Protein AF-I7LZI6-F1 (afdb_monomer_lite)

InterPro domains:
  IPR039875 Leukocyte receptor cluster member 1-like [PTHR22093] (2-322)

Radius of gyration: 37.84 Å; chains: 1; bounding box: 85×76×107 Å

Secondary structure (DSSP, 8-state):
--------SGGGSTT-TTSHHHHHHHHHHHHHHHHHHHHHHHHHHHHHHHHHHHHHHHHHHHHHHHHHHHHHTTSS-SSSHHHHHHHHHHHHHHHHHHHHHS---TTHHHHHHHHHHHHHHHHHHSGGGGTTSS--TT-SS-----STT---TTTS--HHHHTTTSS---HHHHHHHHHHHHHHHHHHHHHHHHHHHHHHHHHHHHHHHHHHHHHHTT--------------------------------------------------HHHHHHHHHHHHHHHHHHHHHHHHHHHHHHHHHHHHHHHHHHHHHHHHHHHHHHH-

Sequence (324 aa):
MGGHGGLNILPQKKWNVYNRDNRAKVERDKKKIHERRNQDVDKQIKNESSQRIQELRSKKSKSERSDEQRKERNYGSSAIRQHEKFIEKQEKEEQIAQQKLKNVNLFEAEEQMMKQEAQKKLDMQNSKFFEGKPFDSDTKFGGNFKDQQQVPWYIQSNKQSQKLKDREESPETIKRKDELKKQINDFRKHKVKSFYTVIDDKIIQSNENETIMQQENNQQPHDNQGKNKKEHKYREPSKEKKIKKEKKKSKKHKRHHSSSSRSSSVSSKSSRKVKKEKKSEQKIKQHKEDERIKQEKLQKLREERLKREKQEHFKQTQLLKKIN

Foldseek 3Di:
DDCPDPDPCLQVDPPRCPHPVNVVVVVVVVVVVVVVVVVVVVVVVVVVVVVVVVVVVVVVVVVVVVVVVVVVVPVPDPDPPVVVVVVVVVVVVVVVVVVVVVPPPPCPVVVVVVVVVVVVVVLLVPQVVCVPPQDHNVDPPGDPCPPPPDDPPVNPDDPVVVVVVPPPDDPVNVVVVVVVVVVVVVVVVVVVVVVVVVVVVVVVVVVVVVVVVVVVVPPDDPDDDDDDDDDDDDDDDDDDDDDDDDDDDDDDDDDDDDDDDDDDDPDDPVVVVVVVVVVVVVVVVVVVVVVVVVVVVVVVVVVVVVVVVVVVVVVVVVVVVVVD

pLDDT: mean 72.3, std 18.99, range [38.69, 98.19]

Structure (mmCIF, N/CA/C/O backbone):
data_AF-I7LZI6-F1
#
_entry.id   AF-I7LZI6-F1
#
loop_
_atom_site.group_PDB
_atom_site.id
_atom_site.type_symbol
_atom_site.label_atom_id
_atom_site.label_alt_id
_atom_site.label_comp_id
_atom_site.label_asym_id
_atom_site.label_entity_id
_atom_site.label_seq_id
_atom_site.pdbx_PDB_ins_code
_atom_site.Cartn_x
_atom_site.Cartn_y
_atom_site.Cartn_z
_atom_site.occupancy
_atom_site.B_iso_or_equiv
_atom_site.auth_seq_id
_atom_site.auth_comp_id
_atom_site.auth_asym_id
_atom_site.auth_atom_id
_atom_site.pdbx_PDB_model_num
ATOM 1 N N . MET A 1 1 ? 25.867 8.729 -56.436 1.00 50.97 1 MET A N 1
ATOM 2 C CA . MET A 1 1 ? 25.803 9.660 -55.288 1.00 50.97 1 MET A CA 1
ATOM 3 C C . MET A 1 1 ? 24.512 9.414 -54.517 1.00 50.97 1 MET A C 1
ATOM 5 O O . MET A 1 1 ? 23.472 9.953 -54.865 1.00 50.97 1 MET A O 1
ATOM 9 N N . GLY A 1 2 ? 24.550 8.496 -53.548 1.00 60.38 2 GLY A N 1
ATOM 10 C CA . GLY A 1 2 ? 23.375 8.051 -52.795 1.00 60.38 2 GLY A CA 1
ATOM 11 C C . GLY A 1 2 ? 23.171 8.884 -51.536 1.00 60.38 2 GLY A C 1
ATOM 12 O O . GLY A 1 2 ? 23.697 8.550 -50.479 1.00 60.38 2 GLY A O 1
ATOM 13 N N . GLY A 1 3 ? 22.408 9.969 -51.647 1.00 60.88 3 GLY A N 1
ATOM 14 C CA . GLY A 1 3 ? 21.959 10.753 -50.501 1.00 60.88 3 GLY A CA 1
ATOM 15 C C . GLY A 1 3 ? 20.798 10.059 -49.796 1.00 60.88 3 GLY A C 1
ATOM 16 O O . GLY A 1 3 ? 19.643 10.397 -50.037 1.00 60.88 3 GLY A O 1
ATOM 17 N N . HIS A 1 4 ? 21.086 9.089 -48.925 1.00 61.47 4 HIS A N 1
ATOM 18 C CA . HIS A 1 4 ? 20.114 8.649 -47.922 1.00 61.47 4 HIS A CA 1
ATOM 19 C C . HIS A 1 4 ? 19.900 9.812 -46.949 1.00 61.47 4 HIS A C 1
ATOM 21 O O . HIS A 1 4 ? 20.681 10.033 -46.025 1.00 61.47 4 HIS A O 1
ATOM 27 N N . GLY A 1 5 ? 18.872 10.613 -47.233 1.00 64.75 5 GLY A N 1
ATOM 28 C CA . GLY A 1 5 ? 18.482 11.755 -46.423 1.00 64.75 5 GLY A CA 1
ATOM 29 C C . GLY A 1 5 ? 18.330 11.347 -44.962 1.00 64.75 5 GLY A C 1
ATOM 30 O O . GLY A 1 5 ? 17.644 10.375 -44.649 1.00 64.75 5 GLY A O 1
ATOM 31 N N . GLY A 1 6 ? 18.969 12.107 -44.072 1.00 79.25 6 GLY A N 1
ATOM 32 C CA . GLY A 1 6 ? 18.955 11.932 -42.617 1.00 79.25 6 GLY A CA 1
ATOM 33 C C . GLY A 1 6 ? 17.597 12.206 -41.963 1.00 79.25 6 GLY A C 1
ATOM 34 O O . GLY A 1 6 ? 17.533 12.821 -40.899 1.00 79.25 6 GLY A O 1
ATOM 35 N N . LEU A 1 7 ? 16.500 11.782 -42.591 1.00 86.12 7 LEU A N 1
ATOM 36 C CA . LEU A 1 7 ? 15.193 11.780 -41.967 1.00 86.12 7 LEU A CA 1
ATOM 37 C C . LEU A 1 7 ? 15.168 10.645 -40.946 1.00 86.12 7 LEU A C 1
ATOM 39 O O . LEU A 1 7 ? 15.398 9.479 -41.265 1.00 86.12 7 LEU A O 1
ATOM 43 N N . ASN A 1 8 ? 14.895 10.996 -39.695 1.00 81.69 8 ASN A N 1
ATOM 44 C CA . ASN A 1 8 ? 14.758 10.011 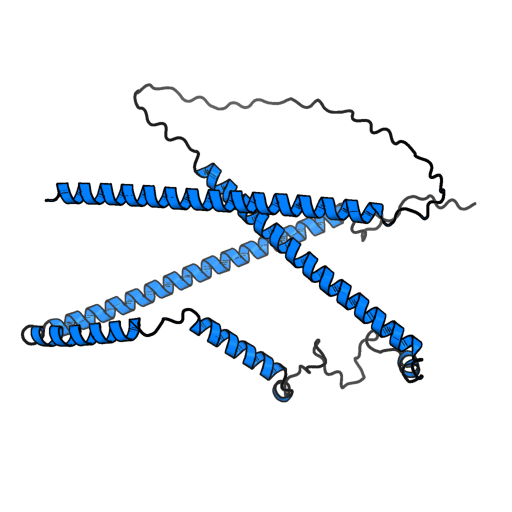-38.641 1.00 81.69 8 ASN A CA 1
ATOM 45 C C . ASN A 1 8 ? 13.610 9.049 -38.995 1.00 81.69 8 ASN A C 1
ATOM 47 O O . ASN A 1 8 ? 12.452 9.456 -39.020 1.00 81.69 8 ASN A O 1
ATOM 51 N N . ILE A 1 9 ? 13.933 7.782 -39.262 1.00 87.06 9 ILE A N 1
ATOM 52 C CA . ILE A 1 9 ? 12.956 6.729 -39.580 1.00 87.06 9 ILE A CA 1
ATOM 53 C C . ILE A 1 9 ? 12.228 6.202 -38.334 1.00 87.06 9 ILE A C 1
ATOM 55 O O . ILE A 1 9 ? 11.194 5.547 -38.455 1.00 87.06 9 ILE A O 1
ATOM 59 N N . LEU A 1 10 ? 12.736 6.477 -37.124 1.00 86.56 10 LEU A N 1
ATOM 60 C CA . LEU A 1 10 ? 12.175 5.958 -35.869 1.00 86.56 10 LEU A CA 1
ATOM 61 C C . LEU A 1 10 ? 10.714 6.382 -35.625 1.00 86.56 10 LEU A C 1
ATOM 63 O O . LEU A 1 10 ? 9.924 5.520 -35.244 1.00 86.56 10 LEU A O 1
ATOM 67 N N . PRO A 1 11 ? 10.288 7.640 -35.864 1.00 90.25 11 PRO A N 1
ATOM 68 C CA . PRO A 1 11 ? 8.891 8.050 -35.713 1.00 90.25 11 PRO A CA 1
ATOM 69 C C . PRO A 1 11 ? 7.931 7.299 -36.645 1.00 90.25 11 PRO A C 1
ATOM 71 O O . PRO A 1 11 ? 6.756 7.160 -36.322 1.00 90.25 11 PRO A O 1
ATOM 74 N N . GLN A 1 12 ? 8.419 6.791 -37.782 1.00 88.88 12 GLN A N 1
ATOM 75 C CA . GLN A 1 12 ? 7.604 6.056 -38.756 1.00 88.88 12 GLN A CA 1
ATOM 76 C C . GLN A 1 12 ? 7.385 4.589 -38.354 1.00 88.88 12 GLN A C 1
ATOM 78 O O . GLN A 1 12 ? 6.477 3.927 -38.858 1.00 88.88 12 GLN A O 1
ATOM 83 N N . LYS A 1 13 ? 8.207 4.039 -37.451 1.00 93.44 13 LYS A N 1
ATOM 84 C CA . LYS A 1 13 ? 8.098 2.639 -37.026 1.00 93.44 13 LYS A CA 1
ATOM 85 C C . LYS A 1 13 ? 7.098 2.498 -35.881 1.00 93.44 13 LYS A C 1
ATOM 87 O O . LYS A 1 13 ? 7.239 3.130 -34.839 1.00 93.44 13 LYS A O 1
ATOM 92 N N . LYS A 1 14 ? 6.115 1.603 -36.036 1.00 93.06 14 LYS A N 1
ATOM 93 C CA . LYS A 1 14 ? 5.030 1.373 -35.058 1.00 93.06 14 LYS A CA 1
ATOM 94 C C . LYS A 1 14 ? 5.509 0.909 -33.676 1.00 93.06 14 LYS A C 1
ATOM 96 O O . LYS A 1 14 ? 4.826 1.159 -32.689 1.00 93.06 14 LYS A O 1
ATOM 101 N N . TRP A 1 15 ? 6.673 0.267 -33.587 1.00 93.88 15 TRP A N 1
ATOM 102 C CA . TRP A 1 15 ? 7.250 -0.214 -32.326 1.00 93.88 15 TRP A CA 1
ATOM 103 C C . TRP A 1 15 ? 7.992 0.871 -31.533 1.00 93.88 15 TRP A C 1
ATOM 105 O O . TRP A 1 15 ? 8.384 0.633 -30.393 1.00 93.88 15 TRP A O 1
ATOM 115 N N . ASN A 1 16 ? 8.196 2.065 -32.099 1.00 94.25 16 ASN A N 1
ATOM 116 C CA . ASN A 1 16 ? 8.948 3.111 -31.419 1.00 94.25 16 ASN A CA 1
ATOM 117 C C . ASN A 1 16 ? 8.197 3.603 -30.172 1.00 94.25 16 ASN A C 1
ATOM 119 O O . ASN A 1 16 ? 7.109 4.179 -30.254 1.00 94.25 16 ASN A O 1
ATOM 123 N N . VAL A 1 17 ? 8.810 3.409 -29.006 1.00 94.44 17 VAL A N 1
ATOM 124 C CA . VAL A 1 17 ? 8.277 3.788 -27.686 1.00 94.44 17 VAL A CA 1
ATOM 125 C C . VAL A 1 17 ? 7.956 5.281 -27.612 1.00 94.44 17 VAL A C 1
ATOM 127 O O . VAL A 1 17 ? 7.016 5.695 -26.936 1.00 94.44 17 VAL A O 1
ATOM 130 N N . TYR A 1 18 ? 8.708 6.101 -28.347 1.00 93.81 18 TYR A N 1
ATOM 131 C CA . TYR A 1 18 ? 8.539 7.547 -28.331 1.00 93.81 18 TYR A CA 1
ATOM 132 C C . TYR A 1 18 ? 7.370 8.044 -29.178 1.00 93.81 18 TYR A C 1
ATOM 134 O O . TYR A 1 18 ? 7.059 9.235 -29.089 1.00 93.81 18 TYR A O 1
ATOM 142 N N . ASN A 1 19 ? 6.694 7.177 -29.933 1.00 95.06 19 ASN A N 1
ATOM 143 C CA . ASN A 1 19 ? 5.497 7.557 -30.670 1.00 95.06 19 ASN A CA 1
ATOM 144 C C . ASN A 1 19 ? 4.379 7.947 -29.704 1.00 95.06 19 ASN A C 1
ATOM 146 O O . ASN A 1 19 ? 4.170 7.302 -28.674 1.00 95.06 19 ASN A O 1
ATOM 150 N N . ARG A 1 20 ? 3.638 8.998 -30.059 1.00 95.81 20 ARG A N 1
ATOM 151 C CA . ARG A 1 20 ? 2.524 9.518 -29.257 1.00 95.81 20 ARG A CA 1
ATOM 152 C C . ARG A 1 20 ? 1.519 8.420 -28.898 1.00 95.81 20 ARG A C 1
ATOM 154 O O . ARG A 1 20 ? 1.101 8.337 -27.748 1.00 95.81 20 ARG A O 1
ATOM 161 N N . ASP A 1 21 ? 1.209 7.544 -29.849 1.00 95.88 21 ASP A N 1
ATOM 162 C CA . ASP A 1 21 ? 0.241 6.461 -29.659 1.00 95.88 21 ASP A CA 1
ATOM 163 C C . ASP A 1 21 ? 0.717 5.427 -28.639 1.00 95.88 21 ASP A C 1
ATOM 165 O O . ASP A 1 21 ? -0.066 4.961 -27.812 1.00 95.88 21 ASP A O 1
ATOM 169 N N . ASN A 1 22 ? 2.011 5.099 -28.651 1.00 95.88 22 ASN A N 1
ATOM 170 C CA . ASN A 1 22 ? 2.589 4.141 -27.714 1.00 95.88 22 ASN A CA 1
ATOM 171 C C . ASN A 1 22 ? 2.679 4.728 -26.305 1.00 95.88 22 ASN A C 1
ATOM 173 O O . ASN A 1 22 ? 2.347 4.041 -25.341 1.00 95.88 22 ASN A O 1
ATOM 177 N N . ARG A 1 23 ? 3.012 6.018 -26.174 1.00 96.44 23 ARG A N 1
ATOM 178 C CA . ARG A 1 23 ? 2.942 6.714 -24.880 1.00 96.44 23 ARG A CA 1
ATOM 179 C C . ARG A 1 23 ? 1.517 6.735 -24.332 1.00 96.44 23 ARG A C 1
ATOM 181 O O . ARG A 1 23 ? 1.318 6.376 -23.178 1.00 96.44 23 ARG A O 1
ATOM 188 N N . ALA A 1 24 ? 0.529 7.050 -25.170 1.00 96.75 24 ALA A N 1
ATOM 189 C CA . ALA A 1 24 ? -0.877 7.055 -24.770 1.00 96.75 24 ALA A CA 1
ATOM 190 C C . ALA A 1 24 ? -1.383 5.657 -24.370 1.00 96.75 24 ALA A C 1
ATOM 192 O O . ALA A 1 24 ? -2.174 5.533 -23.437 1.00 96.75 24 ALA A O 1
ATOM 193 N N . LYS A 1 25 ? -0.926 4.587 -25.037 1.00 97.00 25 LYS A N 1
ATOM 194 C CA . LYS A 1 25 ? -1.205 3.202 -24.613 1.00 97.00 25 LYS A CA 1
ATOM 195 C C . LYS A 1 25 ? -0.626 2.921 -23.226 1.00 97.00 25 LYS A C 1
ATOM 197 O O . LYS A 1 25 ? -1.374 2.539 -22.335 1.00 97.00 25 LYS A O 1
ATOM 202 N N . VAL A 1 26 ? 0.656 3.223 -23.020 1.00 97.00 26 VAL A N 1
ATOM 203 C CA . VAL A 1 26 ? 1.329 3.041 -21.724 1.00 97.00 26 VAL A CA 1
ATOM 204 C C . VAL A 1 26 ? 0.651 3.848 -20.612 1.00 97.00 26 VAL A C 1
ATOM 206 O O . VAL A 1 26 ? 0.509 3.357 -19.497 1.00 97.00 26 VAL A O 1
ATOM 209 N N . GLU A 1 27 ? 0.215 5.076 -20.887 1.00 97.19 27 GLU A N 1
ATOM 210 C CA . GLU A 1 27 ? -0.517 5.902 -19.921 1.00 97.19 27 GLU A CA 1
ATOM 211 C C . GLU A 1 27 ? -1.880 5.303 -19.555 1.00 97.19 27 GLU A C 1
ATOM 213 O O . GLU A 1 27 ? -2.215 5.247 -18.370 1.00 97.19 27 GLU A O 1
ATOM 218 N N . ARG A 1 28 ? -2.643 4.794 -20.533 1.00 97.94 28 ARG A N 1
ATOM 219 C CA . ARG A 1 28 ? -3.908 4.090 -20.261 1.00 97.94 28 ARG A CA 1
ATOM 220 C C . ARG A 1 28 ? -3.688 2.828 -19.434 1.00 97.94 28 ARG A C 1
ATOM 222 O O . ARG A 1 28 ? -4.424 2.611 -18.475 1.00 97.94 28 ARG A O 1
ATOM 229 N N . ASP A 1 29 ? -2.667 2.039 -19.753 1.00 97.81 29 ASP A N 1
ATOM 230 C CA . ASP A 1 29 ? -2.362 0.810 -19.018 1.00 97.81 29 ASP A CA 1
ATOM 231 C C . ASP A 1 29 ? -1.939 1.115 -17.578 1.00 97.81 29 ASP A C 1
ATOM 233 O O . ASP A 1 29 ? -2.440 0.501 -16.636 1.00 97.81 29 ASP A O 1
ATOM 237 N N . LYS A 1 30 ? -1.094 2.135 -17.379 1.00 96.75 30 LYS A N 1
ATOM 238 C CA . LYS A 1 30 ? -0.727 2.625 -16.042 1.00 96.75 30 LYS A CA 1
ATOM 239 C C . LYS A 1 30 ? -1.949 3.083 -15.250 1.00 96.75 30 LYS A C 1
ATOM 241 O O . LYS A 1 30 ? -2.086 2.700 -14.090 1.00 96.75 30 LYS A O 1
ATOM 246 N N . LYS A 1 31 ? -2.843 3.860 -15.872 1.00 97.50 31 LYS A N 1
ATOM 247 C CA . LYS A 1 31 ? -4.085 4.318 -15.236 1.00 97.50 31 LYS A CA 1
ATOM 248 C C . LYS A 1 31 ? -4.970 3.135 -14.837 1.00 97.50 31 LYS A C 1
ATOM 250 O O . LYS A 1 31 ? -5.428 3.083 -13.703 1.00 97.50 31 LYS A O 1
ATOM 255 N N . LYS A 1 32 ? -5.141 2.153 -15.724 1.00 97.56 32 LYS A N 1
ATOM 256 C CA . LYS A 1 32 ? -5.938 0.946 -15.466 1.00 97.56 32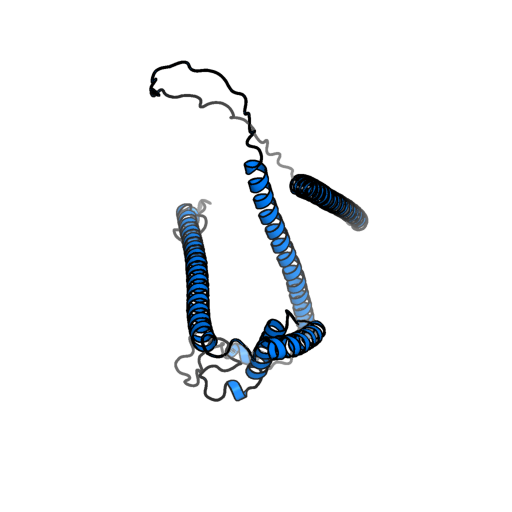 LYS A CA 1
ATOM 257 C C . LYS A 1 32 ? -5.364 0.098 -14.328 1.00 97.56 32 LYS A C 1
ATOM 259 O O . LYS A 1 32 ? -6.116 -0.435 -13.519 1.00 97.56 32 LYS A O 1
ATOM 264 N N . ILE A 1 33 ? -4.039 -0.023 -14.244 1.00 96.56 33 ILE A N 1
ATOM 265 C CA . ILE A 1 33 ? -3.369 -0.724 -13.138 1.00 96.56 33 ILE A CA 1
ATOM 266 C C . ILE A 1 33 ? -3.579 0.021 -11.818 1.00 96.56 33 ILE A C 1
ATOM 268 O O . ILE A 1 33 ? -3.859 -0.610 -10.803 1.00 96.56 33 ILE A O 1
ATOM 272 N N . HIS A 1 34 ? -3.457 1.348 -11.828 1.00 94.31 34 HIS A N 1
ATOM 273 C CA . HIS A 1 34 ? -3.690 2.166 -10.642 1.00 94.31 34 HIS A CA 1
ATOM 2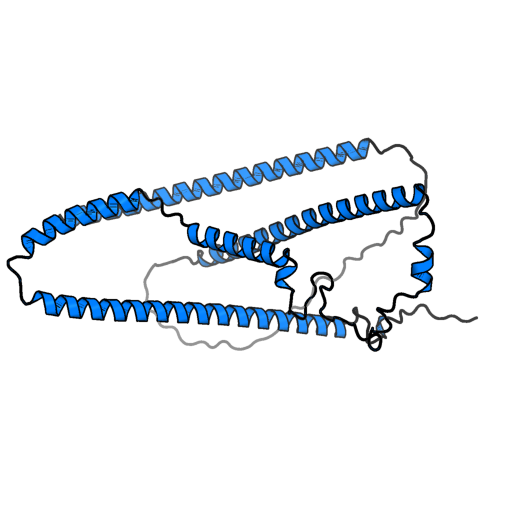74 C C . HIS A 1 34 ? -5.136 2.043 -10.144 1.00 94.31 34 HIS A C 1
ATOM 276 O O . HIS A 1 34 ? -5.369 1.830 -8.961 1.00 94.31 34 HIS A O 1
ATOM 282 N N . GLU A 1 35 ? -6.106 2.114 -11.052 1.00 96.62 35 GLU A N 1
ATOM 283 C CA . GLU A 1 35 ? -7.523 1.962 -10.725 1.00 96.62 35 GLU A CA 1
ATOM 284 C C . GLU A 1 35 ? -7.836 0.582 -10.133 1.00 96.62 35 GLU A C 1
ATOM 286 O O . GLU A 1 35 ? -8.503 0.501 -9.106 1.00 96.62 35 GLU A O 1
ATOM 291 N N . ARG A 1 36 ? -7.288 -0.497 -10.709 1.00 95.81 36 ARG A N 1
ATOM 292 C CA . ARG A 1 36 ? -7.435 -1.851 -10.151 1.00 95.81 36 ARG A CA 1
ATOM 293 C C . ARG A 1 36 ? -6.860 -1.967 -8.742 1.00 95.81 36 ARG A C 1
ATOM 295 O O . ARG A 1 36 ? -7.533 -2.489 -7.866 1.00 95.81 36 ARG A O 1
ATOM 302 N N . ARG A 1 37 ? -5.655 -1.436 -8.507 1.00 94.62 37 ARG A N 1
ATOM 303 C CA . ARG A 1 37 ? -5.038 -1.450 -7.170 1.00 94.62 37 ARG A CA 1
ATOM 304 C C . ARG A 1 37 ? -5.899 -0.727 -6.142 1.00 94.62 37 ARG A C 1
ATOM 306 O O . ARG A 1 37 ? -6.105 -1.262 -5.062 1.00 94.62 37 ARG A O 1
ATOM 313 N N . ASN A 1 38 ? -6.429 0.443 -6.490 1.00 94.19 38 ASN A N 1
ATOM 314 C CA . ASN A 1 38 ? -7.315 1.187 -5.597 1.00 94.19 38 ASN A CA 1
ATOM 315 C C . ASN A 1 38 ? -8.592 0.397 -5.290 1.00 94.19 38 ASN A C 1
ATOM 317 O O . ASN A 1 38 ? -8.968 0.273 -4.132 1.00 94.19 38 ASN A O 1
ATOM 321 N N . GLN A 1 39 ? -9.213 -0.203 -6.309 1.00 96.75 39 GLN A N 1
ATOM 322 C CA . GLN A 1 39 ? -10.396 -1.044 -6.115 1.00 96.75 39 GLN A CA 1
ATOM 323 C C . GLN A 1 39 ? -10.118 -2.253 -5.213 1.00 96.75 39 GLN A C 1
ATOM 325 O O . GLN A 1 39 ? -10.984 -2.633 -4.428 1.00 96.75 39 GLN A O 1
ATOM 330 N N . ASP A 1 40 ? -8.943 -2.870 -5.322 1.00 95.88 40 ASP A N 1
ATOM 331 C CA . ASP A 1 40 ? -8.570 -4.013 -4.487 1.00 95.88 40 ASP A CA 1
ATOM 332 C C . ASP A 1 40 ? -8.337 -3.595 -3.028 1.00 95.88 40 ASP A C 1
ATOM 334 O O . ASP A 1 40 ? -8.822 -4.273 -2.123 1.00 95.88 40 ASP A O 1
ATOM 338 N N . VAL A 1 41 ? -7.698 -2.443 -2.796 1.00 96.19 41 VAL A N 1
ATOM 339 C CA . VAL A 1 41 ? -7.549 -1.854 -1.453 1.00 96.19 41 VAL A CA 1
ATOM 340 C C . VAL A 1 41 ? -8.917 -1.523 -0.849 1.00 96.19 41 VAL A C 1
ATOM 342 O O . VAL A 1 41 ? -9.203 -1.921 0.277 1.00 96.19 41 VAL A O 1
ATOM 345 N N . ASP A 1 42 ? -9.809 -0.882 -1.608 1.00 95.62 42 ASP A N 1
ATOM 346 C CA . ASP A 1 42 ? -11.158 -0.551 -1.134 1.00 95.62 42 ASP A CA 1
ATOM 347 C C . ASP A 1 42 ? -11.963 -1.808 -0.772 1.00 95.62 42 ASP A C 1
ATOM 349 O O . ASP A 1 42 ? -12.709 -1.823 0.210 1.00 95.62 42 ASP A O 1
ATOM 353 N N . LYS A 1 43 ? -11.823 -2.886 -1.556 1.00 97.56 43 LYS A N 1
ATOM 354 C CA . LYS A 1 43 ? -12.444 -4.183 -1.250 1.00 97.56 43 LYS A CA 1
ATOM 355 C C . LYS A 1 43 ? -11.866 -4.794 0.021 1.00 97.56 43 LYS A C 1
ATOM 357 O O . LYS A 1 43 ? -12.638 -5.302 0.826 1.00 97.56 43 LYS A O 1
ATOM 362 N N . GLN A 1 44 ? -10.549 -4.737 0.216 1.00 96.94 44 GLN A N 1
ATOM 363 C CA . GLN A 1 44 ? -9.907 -5.227 1.439 1.00 96.94 44 GLN A CA 1
ATOM 364 C C . GLN A 1 44 ? -10.425 -4.476 2.667 1.00 96.94 44 GLN A C 1
ATOM 366 O O . GLN A 1 44 ? -10.922 -5.114 3.589 1.00 96.94 44 GLN A O 1
ATOM 371 N N . ILE A 1 45 ? -10.461 -3.142 2.627 1.00 96.56 45 ILE A N 1
ATOM 372 C CA . ILE A 1 45 ? -10.980 -2.312 3.726 1.00 96.56 45 ILE A CA 1
ATOM 373 C C . ILE A 1 45 ? -12.457 -2.632 4.022 1.00 96.56 45 ILE A C 1
ATOM 375 O O . ILE A 1 45 ? -12.867 -2.746 5.182 1.00 96.56 45 ILE A O 1
ATOM 379 N N . LYS A 1 46 ? -13.287 -2.813 2.986 1.00 97.50 46 LYS A N 1
ATOM 380 C CA . LYS A 1 46 ? -14.697 -3.214 3.152 1.00 97.50 46 LYS A CA 1
ATOM 381 C C . LYS A 1 46 ? -14.830 -4.604 3.770 1.00 97.50 46 LYS A C 1
ATOM 383 O O . LYS A 1 46 ? -15.643 -4.797 4.670 1.00 97.50 46 LYS A O 1
ATOM 388 N N . ASN A 1 47 ? -14.017 -5.556 3.326 1.00 97.69 47 ASN A N 1
ATOM 389 C CA . ASN A 1 47 ? -14.025 -6.911 3.863 1.00 97.69 47 ASN A CA 1
ATOM 390 C C . ASN A 1 47 ? -13.578 -6.916 5.329 1.00 97.69 47 ASN A C 1
ATOM 392 O O . ASN A 1 47 ? -14.300 -7.440 6.172 1.00 97.69 47 ASN A O 1
ATOM 396 N N . GLU A 1 48 ? -12.465 -6.263 5.656 1.00 97.62 48 GLU A N 1
ATOM 397 C CA . GLU A 1 48 ? -11.943 -6.150 7.022 1.00 97.62 48 GLU A CA 1
ATOM 398 C C . GLU A 1 48 ? -12.939 -5.466 7.965 1.00 97.62 48 GLU A C 1
ATOM 400 O O . GLU A 1 48 ? -13.211 -5.961 9.060 1.00 97.62 48 GLU A O 1
ATOM 405 N N . SER A 1 49 ? -13.549 -4.354 7.538 1.00 97.06 49 SER A N 1
ATOM 406 C CA . SER A 1 49 ? -14.574 -3.672 8.339 1.00 97.06 49 SER A CA 1
ATOM 407 C C . SER A 1 49 ? -15.818 -4.541 8.544 1.00 97.06 49 SER A C 1
ATOM 409 O O . SER A 1 49 ? -16.346 -4.593 9.657 1.00 97.06 49 SER A O 1
ATOM 411 N N . SER A 1 50 ? -16.254 -5.283 7.521 1.00 97.19 50 SER A N 1
ATOM 412 C CA . SER A 1 50 ? -17.382 -6.214 7.640 1.00 97.19 50 SER A CA 1
ATOM 413 C C . SER A 1 50 ? -17.084 -7.378 8.593 1.00 97.19 50 SER A C 1
ATOM 415 O O . SER A 1 50 ? -17.909 -7.677 9.458 1.00 97.19 50 SER A O 1
ATOM 417 N N . GLN A 1 51 ? -15.883 -7.962 8.514 1.00 98.19 51 GLN A N 1
ATOM 418 C CA . GLN A 1 51 ? -15.423 -9.022 9.413 1.00 98.19 51 GLN A CA 1
ATOM 419 C C . GLN A 1 51 ? -15.359 -8.515 10.853 1.00 98.19 51 GLN A C 1
ATOM 421 O O . GLN A 1 51 ? -15.916 -9.136 11.757 1.00 98.19 51 GLN A O 1
ATOM 426 N N . ARG A 1 52 ? -14.795 -7.321 11.066 1.00 97.69 52 ARG A N 1
ATOM 427 C CA . ARG A 1 52 ? -14.740 -6.686 12.386 1.00 97.69 52 ARG A CA 1
ATOM 428 C C . ARG A 1 52 ? -16.132 -6.455 12.976 1.00 97.69 52 ARG A C 1
ATOM 430 O O . ARG A 1 52 ? -16.353 -6.721 14.156 1.00 97.69 52 ARG A O 1
ATOM 437 N N . ILE A 1 53 ? -17.092 -5.989 12.175 1.00 97.88 53 ILE A N 1
ATOM 438 C CA . ILE A 1 53 ? -18.486 -5.824 12.619 1.00 97.88 53 ILE A CA 1
ATOM 439 C C . ILE A 1 53 ? -19.112 -7.184 12.961 1.00 97.88 53 ILE A C 1
ATOM 441 O O . ILE A 1 53 ? -19.801 -7.299 13.976 1.00 97.88 53 ILE A O 1
ATOM 445 N N . GLN A 1 54 ? -18.870 -8.217 12.153 1.00 97.81 54 GLN A N 1
ATOM 446 C CA . GLN A 1 54 ? -19.376 -9.569 12.397 1.00 97.81 54 GLN A CA 1
ATOM 447 C C . GLN A 1 54 ? -18.818 -10.167 13.697 1.00 97.81 54 GLN A C 1
ATOM 449 O O . GLN A 1 54 ? -19.570 -10.761 14.475 1.00 97.81 54 GLN A O 1
ATOM 454 N N . GLU A 1 55 ? -17.533 -9.966 13.982 1.00 97.56 55 GLU A N 1
ATOM 455 C CA . GLU A 1 55 ? -16.914 -10.374 15.243 1.00 97.56 55 GLU A CA 1
ATOM 456 C C . GLU A 1 55 ? -17.533 -9.658 16.443 1.00 97.56 55 GLU A C 1
ATOM 458 O O . GLU A 1 55 ? -17.859 -10.302 17.441 1.00 97.56 55 GLU A O 1
ATOM 463 N N . LEU A 1 56 ? -17.738 -8.339 16.351 1.00 96.50 56 LEU A N 1
ATOM 464 C CA . LEU A 1 56 ? -18.378 -7.562 17.415 1.00 96.50 56 LEU A CA 1
ATOM 465 C C . LEU A 1 56 ? -19.815 -8.029 17.668 1.00 96.50 56 LEU A C 1
ATOM 467 O O . LEU A 1 56 ? -20.204 -8.205 18.822 1.00 96.50 56 LEU A O 1
ATOM 471 N N . ARG A 1 57 ? -20.583 -8.303 16.605 1.00 96.62 57 ARG A N 1
ATOM 472 C CA . ARG A 1 57 ? -21.934 -8.877 16.714 1.00 96.62 57 ARG A CA 1
ATOM 473 C C . ARG A 1 57 ? -21.910 -10.252 17.382 1.00 96.62 57 ARG A C 1
ATOM 475 O O . ARG A 1 57 ? -22.702 -10.496 18.284 1.00 96.62 57 ARG A O 1
ATOM 482 N N . SER A 1 58 ? -20.960 -11.106 17.004 1.00 95.88 58 SER A N 1
ATOM 483 C CA . SER A 1 58 ? -20.802 -12.450 17.577 1.00 95.88 58 SER A CA 1
ATOM 484 C C . SER A 1 58 ? -20.391 -12.412 19.053 1.00 95.88 58 SER A C 1
ATOM 486 O O . SER A 1 58 ? -20.857 -13.222 19.854 1.00 95.88 58 SER A O 1
ATOM 488 N N . LYS A 1 59 ? -19.521 -11.468 19.439 1.00 95.44 59 LYS A N 1
ATOM 489 C CA . LYS A 1 59 ? -19.136 -11.239 20.840 1.00 95.44 59 LYS A CA 1
ATOM 490 C C . LYS A 1 59 ? -20.324 -10.733 21.657 1.00 95.44 59 LYS A C 1
ATOM 492 O O . LYS A 1 59 ? -20.573 -11.274 22.729 1.00 95.44 59 LYS A O 1
ATOM 497 N N . LYS A 1 60 ? -21.096 -9.783 21.117 1.00 95.88 60 LYS A N 1
ATOM 498 C CA . LYS A 1 60 ? -22.307 -9.254 21.760 1.00 95.88 60 LYS A CA 1
ATOM 499 C C . LYS A 1 60 ? -23.369 -10.338 21.984 1.00 95.88 60 LYS A C 1
ATOM 501 O O . LYS A 1 60 ? -23.866 -10.481 23.093 1.00 95.88 60 LYS A O 1
ATOM 506 N N . SER A 1 61 ? -23.651 -11.174 20.982 1.00 92.44 61 SER A N 1
ATOM 507 C CA . SER A 1 61 ? -24.615 -12.272 21.149 1.00 92.44 61 SER A CA 1
ATOM 508 C C . SER A 1 61 ? -24.157 -13.323 22.169 1.00 92.44 61 SER A C 1
ATOM 510 O O . SER A 1 61 ? -24.978 -13.972 22.812 1.00 92.44 61 SER A O 1
ATOM 512 N N . LYS A 1 62 ? -22.838 -13.522 22.321 1.00 92.69 62 LYS A N 1
ATOM 513 C CA . LYS A 1 62 ? -22.278 -14.426 23.338 1.00 92.69 62 LYS A CA 1
ATOM 514 C C . LYS A 1 62 ? -22.402 -13.840 24.745 1.00 92.69 62 LYS A C 1
ATOM 516 O O . LYS A 1 62 ? -22.753 -14.586 25.655 1.00 92.69 62 LYS A O 1
ATOM 521 N N . SER A 1 63 ? -22.148 -12.539 24.921 1.00 90.81 63 SER A N 1
ATOM 522 C CA . SER A 1 63 ? -22.310 -11.887 26.226 1.00 90.81 63 SER A CA 1
ATOM 523 C C . SER A 1 63 ? -23.772 -11.874 26.671 1.00 90.81 63 SER A C 1
ATOM 525 O O . SER A 1 63 ? -24.050 -12.256 27.802 1.00 90.81 63 SER A O 1
ATOM 527 N N . GLU A 1 64 ? -24.707 -11.562 25.766 1.00 88.88 64 GLU A N 1
ATOM 528 C CA . GLU A 1 64 ? -26.147 -11.569 26.071 1.00 88.88 64 GLU A CA 1
ATOM 529 C C . GLU A 1 64 ? -26.620 -12.952 26.554 1.00 88.88 64 GLU A C 1
ATOM 531 O O . GLU A 1 64 ? -27.254 -13.052 27.601 1.00 88.88 64 GLU A O 1
ATOM 536 N N . ARG A 1 65 ? -26.201 -14.043 25.892 1.00 83.25 65 ARG A N 1
ATOM 537 C CA . ARG A 1 65 ? -26.501 -15.413 26.356 1.00 83.25 65 ARG A CA 1
ATOM 538 C C . ARG A 1 65 ? -25.920 -15.728 27.736 1.00 83.25 65 ARG A C 1
ATOM 540 O O . ARG A 1 65 ? -26.561 -16.422 28.523 1.00 83.25 65 ARG A O 1
ATOM 547 N N . SER A 1 66 ? -24.708 -15.253 28.033 1.00 82.00 66 SER A N 1
ATOM 548 C CA . SER A 1 66 ? -24.093 -15.473 29.348 1.00 82.00 66 SER A CA 1
ATOM 549 C C . SER A 1 66 ? -24.773 -14.672 30.461 1.00 82.00 66 SER A C 1
ATOM 551 O O . SER A 1 66 ? -24.853 -15.148 31.595 1.00 82.00 66 SER A O 1
ATOM 553 N N . ASP A 1 67 ? -25.303 -13.490 30.139 1.00 80.19 67 ASP A N 1
ATOM 554 C CA . ASP A 1 67 ? -26.047 -12.662 31.084 1.00 80.19 67 ASP A CA 1
ATOM 555 C C . ASP A 1 67 ? -27.434 -13.254 31.378 1.00 80.19 67 ASP A C 1
ATOM 557 O O . ASP A 1 67 ? -27.848 -13.256 32.537 1.00 80.19 67 ASP A O 1
ATOM 561 N N . GLU A 1 68 ? -28.113 -13.840 30.386 1.00 76.88 68 GLU A N 1
ATOM 562 C CA . GLU A 1 68 ? -29.374 -14.575 30.588 1.00 76.88 68 GLU A CA 1
ATOM 563 C C . GLU A 1 68 ? -29.176 -15.775 31.536 1.00 76.88 68 GLU A C 1
ATOM 565 O O . GLU A 1 68 ? -29.864 -15.893 32.551 1.00 76.88 68 GLU A O 1
ATOM 570 N N . GLN A 1 69 ? -28.146 -16.603 31.300 1.00 76.56 69 GLN A N 1
ATOM 571 C CA . GLN A 1 69 ? -27.813 -17.731 32.187 1.00 76.56 69 GLN A CA 1
ATOM 572 C C . GLN A 1 69 ? -27.440 -17.280 33.609 1.00 76.56 69 GLN A C 1
ATOM 574 O O . GLN A 1 69 ? -27.707 -17.984 34.588 1.00 76.56 69 GLN A O 1
ATOM 579 N N . ARG A 1 70 ? -26.812 -16.105 33.755 1.00 72.62 70 ARG A N 1
ATOM 580 C CA . ARG A 1 70 ? -26.521 -15.520 35.072 1.00 72.62 70 ARG A CA 1
ATOM 581 C C . ARG A 1 70 ? -27.778 -15.026 35.776 1.00 72.62 70 ARG A C 1
ATOM 583 O O . ARG A 1 70 ? -27.841 -15.160 36.998 1.00 72.62 70 ARG A O 1
ATOM 590 N N . LYS A 1 71 ? -28.755 -14.476 35.049 1.00 70.31 71 LYS A N 1
ATOM 591 C CA . LYS A 1 71 ? -30.037 -14.033 35.616 1.00 70.31 71 LYS A CA 1
ATOM 592 C C . LYS A 1 71 ? -30.868 -15.216 36.108 1.00 70.31 71 LYS A C 1
ATOM 594 O O . LYS A 1 71 ? -31.333 -15.163 37.242 1.00 70.31 71 LYS A O 1
ATOM 599 N N . GLU A 1 72 ? -30.948 -16.310 35.350 1.00 65.19 72 GLU A N 1
ATOM 600 C CA . GLU A 1 72 ? -31.679 -17.520 35.770 1.00 65.19 72 GLU A CA 1
ATOM 601 C C . GLU A 1 72 ? -31.092 -18.154 37.043 1.00 65.19 72 GLU A C 1
ATOM 603 O O . GLU A 1 72 ? -31.826 -18.530 37.953 1.00 65.19 72 GLU A O 1
ATOM 608 N N . ARG A 1 73 ? -29.759 -18.182 37.188 1.00 62.59 73 ARG A N 1
ATOM 609 C CA . ARG A 1 73 ? -29.100 -18.696 38.408 1.00 62.59 73 ARG A CA 1
ATOM 610 C C . ARG A 1 73 ? -29.192 -17.763 39.621 1.00 62.59 73 ARG A C 1
ATOM 612 O O . ARG A 1 73 ? -28.817 -18.165 40.720 1.00 62.59 73 ARG A O 1
ATOM 619 N N . ASN A 1 74 ? -29.618 -16.511 39.449 1.00 57.56 74 ASN A N 1
ATOM 620 C CA . ASN A 1 74 ? -29.621 -15.505 40.517 1.00 57.56 74 ASN A CA 1
ATOM 621 C C . ASN A 1 74 ? -30.988 -15.336 41.205 1.00 57.56 74 ASN A C 1
ATOM 623 O O . ASN A 1 74 ? -31.061 -14.635 42.208 1.00 57.56 74 ASN A O 1
ATOM 627 N N . TYR A 1 75 ? -32.045 -16.004 40.733 1.00 55.16 75 TYR A N 1
ATOM 628 C CA . TYR A 1 75 ? -33.359 -15.982 41.392 1.00 55.16 75 TYR A CA 1
ATOM 629 C C . TYR A 1 75 ? -33.500 -16.975 42.566 1.00 55.16 75 TYR A C 1
ATOM 631 O O . TYR A 1 75 ? -34.513 -16.946 43.255 1.00 55.16 75 TYR A O 1
ATOM 639 N N . GLY A 1 76 ? -32.495 -17.820 42.843 1.00 51.44 76 GLY A N 1
ATOM 640 C CA . GLY A 1 76 ? -32.598 -18.894 43.848 1.00 51.44 76 GLY A CA 1
ATOM 641 C C . GLY A 1 76 ? -31.746 -18.770 45.120 1.00 51.44 76 GLY A C 1
ATOM 642 O O . GLY A 1 76 ? -31.879 -19.612 45.998 1.00 51.44 76 GLY A O 1
ATOM 643 N N . SER A 1 77 ? -30.848 -17.787 45.260 1.00 52.09 77 SER A N 1
ATOM 644 C CA . SER A 1 77 ? -29.957 -17.741 46.438 1.00 52.09 77 SER A CA 1
ATOM 645 C C . SER A 1 77 ? -29.468 -16.325 46.754 1.00 52.09 77 SER A C 1
ATOM 647 O O . SER A 1 77 ? -28.348 -15.925 46.434 1.00 52.09 77 SER A O 1
ATOM 649 N N . SER A 1 78 ? -30.356 -15.527 47.353 1.00 52.50 78 SER A N 1
ATOM 650 C CA . SER A 1 78 ? -30.093 -14.126 47.721 1.00 52.50 78 SER A CA 1
ATOM 651 C C . SER A 1 78 ? -29.387 -13.960 49.077 1.00 52.50 78 SER A C 1
ATOM 653 O O . SER A 1 78 ? -28.867 -12.880 49.346 1.00 52.50 78 SER A O 1
ATOM 655 N N . ALA A 1 79 ? -29.353 -14.985 49.936 1.00 51.06 79 ALA A N 1
ATOM 656 C CA . ALA A 1 79 ? -28.886 -14.836 51.321 1.00 51.06 79 ALA A CA 1
ATOM 657 C C . ALA A 1 79 ? -27.409 -15.227 51.542 1.00 51.06 79 ALA A C 1
ATOM 659 O O . ALA A 1 79 ? -26.743 -14.627 52.376 1.00 51.06 79 ALA A O 1
ATOM 660 N N . ILE A 1 80 ? -26.854 -16.162 50.761 1.00 52.34 80 ILE A N 1
ATOM 661 C CA . ILE A 1 80 ? -25.470 -16.658 50.949 1.00 52.34 80 ILE A CA 1
ATOM 662 C C . ILE A 1 80 ? -24.436 -15.817 50.159 1.00 52.34 80 ILE A C 1
ATOM 664 O O . ILE A 1 80 ? -23.268 -15.716 50.527 1.00 52.34 80 ILE A O 1
ATOM 668 N N . ARG A 1 81 ? -24.875 -15.100 49.112 1.00 51.16 81 ARG A N 1
ATOM 669 C CA . ARG A 1 81 ? -24.013 -14.385 48.143 1.00 51.16 81 ARG A CA 1
ATOM 670 C C . ARG A 1 81 ? -23.283 -13.136 48.654 1.00 51.16 81 ARG A C 1
ATOM 672 O O . ARG A 1 81 ? -22.436 -12.615 47.932 1.00 51.16 81 ARG A O 1
ATOM 679 N N . GLN A 1 82 ? -23.613 -12.605 49.830 1.00 53.00 82 GLN A N 1
ATOM 680 C CA . GLN A 1 82 ? -22.959 -11.392 50.348 1.00 53.00 82 GLN A CA 1
ATOM 681 C C . GLN A 1 82 ? -21.545 -11.693 50.881 1.00 53.00 82 GLN A C 1
ATOM 683 O O . GLN A 1 82 ? -20.654 -10.863 50.721 1.00 53.00 82 GLN A O 1
ATOM 688 N N . HIS A 1 83 ? -21.311 -12.899 51.416 1.00 48.03 83 HIS A N 1
ATOM 689 C CA . HIS A 1 83 ? -20.004 -13.298 51.953 1.00 48.03 83 HIS A CA 1
ATOM 690 C C . HIS A 1 83 ? -19.032 -13.790 50.866 1.00 48.03 83 HIS A C 1
ATOM 692 O O . HIS A 1 83 ? -17.864 -13.407 50.867 1.00 48.03 83 HIS A O 1
ATOM 698 N N . GLU A 1 84 ? -19.521 -14.548 49.879 1.00 51.91 84 GLU A N 1
ATOM 699 C CA . GLU A 1 84 ? -18.712 -15.017 48.739 1.00 51.91 84 GLU A CA 1
ATOM 700 C C . GLU A 1 84 ? -18.207 -13.865 47.859 1.00 51.91 84 GLU A C 1
ATOM 702 O O . GLU A 1 84 ? -17.057 -13.871 47.430 1.00 51.91 84 GLU A O 1
ATOM 707 N N . LYS A 1 85 ? -19.021 -12.821 47.643 1.00 56.88 85 LYS A N 1
ATOM 708 C CA . LYS A 1 85 ? -18.616 -11.650 46.844 1.00 56.88 85 LYS A CA 1
ATOM 709 C C . LYS A 1 85 ? -17.482 -10.843 47.475 1.00 56.88 85 LYS A C 1
ATOM 711 O O . LYS A 1 85 ? -16.810 -10.113 46.753 1.00 56.88 85 LYS A O 1
ATOM 716 N N . PHE A 1 86 ? -17.287 -10.934 48.791 1.00 55.44 86 PHE A N 1
ATOM 717 C CA . PHE A 1 86 ? -16.200 -10.234 49.474 1.00 55.44 86 PHE A CA 1
ATOM 718 C C . PHE A 1 86 ? -14.872 -10.987 49.313 1.00 55.44 86 PHE A C 1
ATOM 720 O O . PHE A 1 86 ? -13.856 -10.368 49.007 1.00 55.44 86 PHE A O 1
ATOM 727 N N . ILE A 1 87 ? -14.909 -12.322 49.409 1.00 58.97 87 ILE A N 1
ATOM 728 C CA . ILE A 1 87 ? -13.744 -13.200 49.206 1.00 58.97 87 ILE A CA 1
ATOM 729 C C . ILE A 1 87 ? -13.323 -13.196 47.727 1.00 58.97 87 ILE A C 1
ATOM 731 O O . ILE A 1 87 ? -12.169 -12.928 47.404 1.00 58.97 87 ILE A O 1
ATOM 735 N N . GLU A 1 88 ? -14.279 -13.341 46.805 1.00 60.25 88 GLU A N 1
ATOM 736 C CA . GLU A 1 88 ? -14.007 -13.363 45.361 1.00 60.25 88 GLU A CA 1
ATOM 737 C C . GLU A 1 88 ? -13.503 -12.003 44.830 1.00 60.25 88 GLU A C 1
ATOM 739 O O . GLU A 1 88 ? -12.846 -11.930 43.789 1.00 60.25 88 GLU A O 1
ATOM 744 N N . LYS A 1 89 ? -13.802 -10.899 45.534 1.00 65.56 89 LYS A N 1
ATOM 745 C CA . LYS A 1 89 ? -13.292 -9.563 45.201 1.00 65.56 89 LYS A CA 1
ATOM 746 C C . LYS A 1 89 ? -11.832 -9.392 45.625 1.00 65.56 89 LYS A C 1
ATOM 748 O O . LYS A 1 89 ? -11.065 -8.837 44.841 1.00 65.56 89 LYS A O 1
ATOM 753 N N . GLN A 1 90 ? -11.443 -9.905 46.794 1.00 62.53 90 GLN A N 1
ATOM 754 C CA . GLN A 1 90 ? -10.043 -9.883 47.230 1.00 62.53 90 GLN A CA 1
ATOM 755 C C . GLN A 1 90 ? -9.164 -10.772 46.342 1.00 62.53 90 GLN A C 1
ATOM 757 O O . GLN A 1 90 ? -8.141 -10.310 45.843 1.00 62.53 90 GLN A O 1
ATOM 762 N N . GLU A 1 91 ? -9.618 -11.983 46.012 1.00 69.00 91 GLU A N 1
ATOM 763 C CA . GLU A 1 91 ? -8.864 -12.884 45.129 1.00 69.00 91 GLU A CA 1
ATOM 764 C C . GLU A 1 91 ? -8.720 -12.331 43.699 1.00 69.00 91 GLU A C 1
ATOM 766 O O . GLU A 1 91 ? -7.671 -12.476 43.066 1.00 69.00 91 GLU A O 1
ATOM 771 N N . LYS A 1 92 ? -9.743 -11.642 43.168 1.00 67.38 92 LYS A N 1
ATOM 772 C CA . LYS A 1 92 ? -9.654 -10.990 41.848 1.00 67.38 92 LYS A CA 1
ATOM 773 C C . LYS A 1 92 ? -8.729 -9.779 41.854 1.00 67.38 92 LYS A C 1
ATOM 775 O O . LYS A 1 92 ? -8.026 -9.568 40.868 1.00 67.38 92 LYS A O 1
ATOM 780 N N . GLU A 1 93 ? -8.707 -8.987 42.922 1.00 70.69 93 GLU A N 1
ATOM 781 C CA . GLU A 1 93 ? -7.780 -7.856 43.045 1.00 70.69 93 GLU A CA 1
ATOM 782 C C . GLU A 1 93 ? -6.323 -8.336 43.149 1.00 70.69 93 GLU A C 1
ATOM 784 O O . GLU A 1 93 ? -5.453 -7.763 42.486 1.00 70.69 93 GLU A O 1
ATOM 789 N N . GLU A 1 94 ? -6.067 -9.448 43.844 1.00 70.19 94 GLU A N 1
ATOM 790 C CA . GLU A 1 94 ? -4.750 -10.095 43.884 1.00 70.19 94 GLU A CA 1
ATOM 791 C C . GLU A 1 94 ? -4.340 -10.682 42.526 1.00 70.19 94 GLU A C 1
ATOM 793 O O . GLU A 1 94 ? -3.212 -10.469 42.076 1.00 70.19 94 GLU A O 1
ATOM 798 N N . GLN A 1 95 ? -5.249 -11.341 41.799 1.00 66.25 95 GLN A N 1
ATOM 799 C CA . GLN A 1 95 ? -4.963 -11.842 40.448 1.00 66.25 95 GLN A CA 1
ATOM 800 C C . GLN A 1 95 ? -4.730 -10.709 39.439 1.00 66.25 95 GLN A C 1
ATOM 802 O O . GLN A 1 95 ? -3.850 -10.818 38.585 1.00 66.25 95 GLN A O 1
ATOM 807 N N . ILE A 1 96 ? -5.466 -9.599 39.540 1.00 69.12 96 ILE A N 1
ATOM 808 C CA . ILE A 1 96 ? -5.255 -8.408 38.704 1.00 69.12 96 ILE A CA 1
ATOM 809 C C . ILE A 1 96 ? -3.925 -7.732 39.059 1.00 69.12 96 ILE A C 1
ATOM 811 O O . ILE A 1 96 ? -3.232 -7.262 38.158 1.00 69.12 96 ILE A O 1
ATOM 815 N N . ALA A 1 97 ? -3.527 -7.701 40.334 1.00 66.38 97 ALA A N 1
ATOM 816 C CA . ALA A 1 97 ? -2.217 -7.204 40.750 1.00 66.38 97 ALA A CA 1
ATOM 817 C C . ALA A 1 97 ? -1.077 -8.093 40.218 1.00 66.38 97 ALA A C 1
ATOM 819 O O . ALA A 1 97 ? -0.100 -7.579 39.670 1.00 66.38 97 ALA A O 1
ATOM 820 N N . GLN A 1 98 ? -1.237 -9.419 40.260 1.00 63.19 98 GLN A N 1
ATOM 821 C CA . GLN A 1 98 ? -0.287 -10.367 39.668 1.00 63.19 98 GLN A CA 1
ATOM 822 C C . GLN A 1 98 ? -0.240 -10.281 38.133 1.00 63.19 98 GLN A C 1
ATOM 824 O O . GLN A 1 98 ? 0.832 -10.401 37.541 1.00 63.19 98 GLN A O 1
ATOM 829 N N . GLN A 1 99 ? -1.370 -10.033 37.464 1.00 61.91 99 GLN A N 1
ATOM 830 C CA . GLN A 1 99 ? -1.414 -9.797 36.015 1.00 61.91 99 GLN A CA 1
ATOM 831 C C . GLN A 1 99 ? -0.835 -8.432 35.624 1.00 61.91 99 GLN A C 1
ATOM 833 O O . GLN A 1 99 ? -0.225 -8.329 34.568 1.00 61.91 99 GLN A O 1
ATOM 838 N N . LYS A 1 100 ? -0.951 -7.402 36.471 1.00 63.12 100 LYS A N 1
ATOM 839 C CA . LYS A 1 100 ? -0.313 -6.089 36.258 1.00 63.12 100 LYS A CA 1
ATOM 840 C C . LYS A 1 100 ? 1.210 -6.120 36.428 1.00 63.12 100 LYS A C 1
ATOM 842 O O . LYS A 1 100 ? 1.882 -5.279 35.842 1.00 63.12 100 LYS A O 1
ATOM 847 N N . LEU A 1 101 ? 1.753 -7.080 37.183 1.00 59.25 101 LEU A N 1
ATOM 848 C CA . LEU A 1 101 ? 3.200 -7.334 37.276 1.00 59.25 101 LEU A CA 1
ATOM 849 C C . LEU A 1 101 ? 3.736 -8.181 36.112 1.00 59.25 101 LEU A C 1
ATOM 851 O O . LEU A 1 101 ? 4.930 -8.148 35.817 1.00 59.25 101 LEU A O 1
ATOM 855 N N . LYS A 1 102 ? 2.864 -8.915 35.411 1.00 61.69 102 LYS A N 1
ATOM 856 C CA . LYS A 1 102 ? 3.195 -9.536 34.127 1.00 61.69 102 LYS A CA 1
ATOM 857 C C . LYS A 1 102 ? 3.100 -8.454 33.057 1.00 61.69 102 LYS A C 1
ATOM 859 O O . LYS A 1 102 ? 2.031 -8.206 32.509 1.00 61.69 102 LYS A O 1
ATOM 864 N N . ASN A 1 103 ? 4.223 -7.786 32.797 1.00 58.47 103 ASN A N 1
ATOM 865 C CA . ASN A 1 103 ? 4.379 -6.877 31.664 1.00 58.47 103 ASN A CA 1
ATOM 866 C C . ASN A 1 103 ? 3.717 -7.496 30.429 1.00 58.47 103 ASN A C 1
ATOM 868 O O . ASN A 1 103 ? 4.130 -8.557 29.962 1.00 58.47 103 ASN A O 1
ATOM 872 N N . VAL A 1 104 ? 2.659 -6.853 29.935 1.00 64.19 104 VAL A N 1
ATOM 873 C CA . VAL A 1 104 ? 2.008 -7.254 28.691 1.00 64.19 104 VAL A CA 1
ATOM 874 C C . VAL A 1 104 ? 3.053 -7.059 27.602 1.00 64.19 104 VAL A C 1
ATOM 876 O O . VAL A 1 104 ? 3.350 -5.932 27.208 1.00 64.19 104 VAL A O 1
ATOM 879 N N . ASN A 1 105 ? 3.659 -8.150 27.145 1.00 72.31 105 ASN A N 1
ATOM 880 C CA . ASN A 1 105 ? 4.535 -8.118 25.990 1.00 72.31 105 ASN A CA 1
ATOM 881 C C . ASN A 1 105 ? 3.645 -7.906 24.767 1.00 72.31 105 ASN A C 1
ATOM 883 O O . ASN A 1 105 ? 3.206 -8.858 24.129 1.00 72.31 105 ASN A O 1
ATOM 887 N N . LEU A 1 106 ? 3.382 -6.637 24.426 1.00 73.94 106 LEU A N 1
ATOM 888 C CA . LEU A 1 106 ? 2.649 -6.253 23.210 1.00 73.94 106 LEU A CA 1
ATOM 889 C C . LEU A 1 106 ? 3.265 -6.862 21.932 1.00 73.94 106 LEU A C 1
ATOM 891 O O . LEU A 1 106 ? 2.610 -6.898 20.896 1.00 73.94 106 LEU A O 1
ATOM 895 N N . PHE A 1 107 ? 4.500 -7.361 22.020 1.00 77.19 107 PHE A N 1
ATOM 896 C CA . PHE A 1 107 ? 5.267 -7.963 20.937 1.00 77.19 107 PHE A CA 1
ATOM 897 C C . PHE A 1 107 ? 5.287 -9.494 20.942 1.00 77.19 107 PHE A C 1
ATOM 899 O O . PHE A 1 107 ? 5.945 -10.073 20.089 1.00 77.19 107 PHE A O 1
ATOM 906 N N . GLU A 1 108 ? 4.579 -10.184 21.840 1.00 80.56 108 GLU A N 1
ATOM 907 C CA . GLU A 1 108 ? 4.631 -11.655 21.897 1.00 80.56 108 GLU A CA 1
ATOM 908 C C . GLU A 1 108 ? 4.125 -12.306 20.597 1.00 80.56 108 GLU A C 1
ATOM 910 O O . GLU A 1 108 ? 4.730 -13.248 20.084 1.00 80.56 108 GLU A O 1
ATOM 915 N N . ALA A 1 109 ? 3.075 -11.742 19.994 1.00 78.56 109 ALA A N 1
ATOM 916 C CA . ALA A 1 109 ? 2.576 -12.186 18.693 1.00 78.56 109 ALA A CA 1
ATOM 917 C C . ALA A 1 109 ? 3.581 -11.923 17.553 1.00 78.56 109 ALA A C 1
ATOM 919 O O . ALA A 1 109 ? 3.732 -12.746 16.648 1.00 78.56 109 ALA A O 1
ATOM 920 N N . GLU A 1 110 ? 4.293 -10.795 17.601 1.00 81.88 110 GLU A N 1
ATOM 921 C CA . GLU A 1 110 ? 5.303 -10.431 16.600 1.00 81.88 110 GLU A CA 1
ATOM 922 C C . GLU A 1 110 ? 6.574 -11.285 16.749 1.00 81.88 110 GLU A C 1
ATOM 924 O O . GLU A 1 110 ? 7.144 -11.748 15.761 1.00 81.88 110 GLU A O 1
ATOM 929 N N . GLU A 1 111 ? 6.968 -11.601 17.982 1.00 84.75 111 GLU A N 1
ATOM 930 C CA . GLU A 1 111 ? 8.086 -12.491 18.283 1.00 84.75 111 GLU A CA 1
ATOM 931 C C . GLU A 1 111 ? 7.792 -13.935 17.844 1.00 84.75 111 GLU A C 1
ATOM 933 O O . GLU A 1 111 ? 8.659 -14.601 17.272 1.00 84.75 111 GLU A O 1
ATOM 938 N N . GLN A 1 112 ? 6.562 -14.421 18.043 1.00 86.06 112 GLN A N 1
ATOM 939 C CA . GLN A 1 112 ? 6.136 -15.731 17.540 1.00 86.06 112 GLN A CA 1
ATOM 940 C C . GLN A 1 112 ? 6.141 -15.782 16.006 1.00 86.06 112 GLN A C 1
ATOM 942 O O . GLN A 1 112 ? 6.620 -16.762 15.430 1.00 86.06 112 GLN A O 1
ATOM 947 N N . MET A 1 113 ? 5.685 -14.720 15.338 1.00 86.38 113 MET A N 1
ATOM 948 C CA . MET A 1 113 ? 5.767 -14.592 13.877 1.00 86.38 113 MET A CA 1
ATOM 949 C C . MET A 1 113 ? 7.219 -14.626 13.384 1.00 86.38 113 MET A C 1
ATOM 951 O O . MET A 1 113 ? 7.537 -15.371 12.455 1.00 86.38 113 MET A O 1
ATOM 955 N N . MET A 1 114 ? 8.120 -13.899 14.048 1.00 84.75 114 MET A N 1
ATOM 956 C CA . MET A 1 114 ? 9.551 -13.898 13.727 1.00 84.75 114 MET A CA 1
ATOM 957 C C . MET A 1 114 ? 10.196 -15.272 13.935 1.00 84.75 114 MET A C 1
ATOM 959 O O . MET A 1 114 ? 10.987 -15.708 13.097 1.00 84.75 114 MET A O 1
ATOM 963 N N . LYS A 1 115 ? 9.831 -15.993 15.003 1.00 87.19 115 LYS A N 1
ATOM 964 C CA . LYS A 1 115 ? 10.297 -17.369 15.245 1.00 87.19 115 LYS A CA 1
ATOM 965 C C . LYS A 1 115 ? 9.820 -18.327 14.152 1.00 87.19 115 LYS A C 1
ATOM 967 O O . LYS A 1 115 ? 10.629 -19.092 13.635 1.00 87.19 115 LYS A O 1
ATOM 972 N N . GLN A 1 116 ? 8.556 -18.240 13.734 1.00 86.69 116 GLN A N 1
ATOM 973 C CA . GLN A 1 116 ? 8.032 -19.055 12.630 1.00 86.69 116 GLN A CA 1
ATOM 974 C C . GLN A 1 116 ? 8.708 -18.729 11.293 1.00 86.69 116 GLN A C 1
ATOM 976 O O . GLN A 1 116 ? 8.989 -19.631 10.505 1.00 86.69 116 GLN A O 1
ATOM 981 N N . GLU A 1 117 ? 8.983 -17.456 11.008 1.00 86.69 117 GLU A N 1
ATOM 982 C CA . GLU A 1 117 ? 9.670 -17.061 9.777 1.00 86.69 117 GLU A CA 1
ATOM 983 C C . GLU A 1 117 ? 11.141 -17.499 9.778 1.00 86.69 117 GLU A C 1
ATOM 985 O O . GLU A 1 117 ? 11.647 -17.971 8.758 1.00 86.69 117 GLU A O 1
ATOM 990 N N . ALA A 1 118 ? 11.822 -17.397 10.922 1.00 86.81 118 ALA A N 1
ATOM 991 C CA . ALA A 1 118 ? 13.175 -17.914 11.100 1.00 86.81 118 ALA A CA 1
ATOM 992 C C . ALA A 1 118 ? 13.216 -19.434 10.907 1.00 86.81 118 ALA A C 1
ATOM 994 O O . ALA A 1 118 ? 14.077 -19.927 10.181 1.00 86.81 118 ALA A O 1
ATOM 995 N N . GLN A 1 119 ? 12.246 -20.160 11.467 1.00 84.56 119 GLN A N 1
ATOM 996 C CA . GLN A 1 119 ? 12.125 -21.606 11.301 1.00 84.56 119 GLN A CA 1
ATOM 997 C C . GLN A 1 119 ? 11.859 -21.983 9.837 1.00 84.56 119 GLN A C 1
ATOM 999 O O . GLN A 1 119 ? 12.578 -22.809 9.293 1.00 84.56 119 GLN A O 1
ATOM 1004 N N . LYS A 1 120 ? 10.957 -21.278 9.137 1.00 83.25 120 LYS A N 1
ATOM 1005 C CA . LYS A 1 120 ? 10.743 -21.452 7.686 1.00 83.25 120 LYS A CA 1
ATOM 1006 C C . LYS A 1 120 ? 12.002 -21.182 6.860 1.00 83.25 120 LYS A C 1
ATOM 1008 O O . LYS A 1 120 ? 12.240 -21.868 5.872 1.00 83.25 120 LYS A O 1
ATOM 1013 N N . LYS A 1 121 ? 12.807 -20.178 7.222 1.00 83.06 121 LYS A N 1
ATOM 1014 C CA . LYS A 1 121 ? 14.092 -19.903 6.552 1.00 83.06 121 LYS A CA 1
ATOM 1015 C C . LYS A 1 121 ? 15.100 -21.023 6.787 1.00 83.06 121 LYS A C 1
ATOM 1017 O O . LYS A 1 121 ? 15.820 -21.368 5.856 1.00 83.06 121 LYS A O 1
ATOM 1022 N N . LEU A 1 122 ? 15.128 -21.580 7.993 1.00 81.12 122 LEU A N 1
ATOM 1023 C CA . LEU A 1 122 ? 15.981 -22.709 8.358 1.00 81.12 122 LEU A CA 1
ATOM 1024 C C . LEU A 1 122 ? 15.542 -23.981 7.614 1.00 81.12 122 LEU A C 1
ATOM 1026 O O . LEU A 1 122 ? 16.371 -24.656 7.012 1.00 81.12 122 LEU A O 1
ATOM 1030 N N . ASP A 1 123 ? 14.235 -24.226 7.523 1.00 76.38 123 ASP A N 1
ATOM 1031 C CA . ASP A 1 123 ? 13.658 -25.324 6.744 1.00 76.38 123 ASP A CA 1
ATOM 1032 C C . ASP A 1 123 ? 13.933 -25.170 5.242 1.00 76.38 123 ASP A C 1
ATOM 1034 O O . ASP A 1 123 ? 14.278 -26.144 4.588 1.00 76.38 123 ASP A O 1
ATOM 1038 N N . MET A 1 124 ? 13.876 -23.952 4.688 1.00 71.44 124 MET A N 1
ATOM 1039 C CA . MET A 1 124 ? 14.276 -23.688 3.295 1.00 71.44 124 MET A CA 1
ATOM 1040 C C . MET A 1 124 ? 15.781 -23.862 3.040 1.00 71.44 124 MET A C 1
ATOM 1042 O O . MET A 1 124 ? 16.177 -24.015 1.888 1.00 71.44 124 MET A O 1
ATOM 1046 N N . GLN A 1 125 ? 16.630 -23.785 4.067 1.00 73.56 125 GLN A N 1
ATOM 1047 C CA . GLN A 1 125 ? 18.066 -24.061 3.937 1.00 73.56 125 GLN A CA 1
ATOM 1048 C C . GLN A 1 125 ? 18.382 -25.550 4.103 1.00 73.56 125 GLN A C 1
ATOM 1050 O O . GLN A 1 125 ? 19.366 -26.032 3.545 1.00 73.56 125 GLN A O 1
ATOM 1055 N N . ASN A 1 126 ? 17.539 -26.289 4.824 1.00 77.00 126 ASN A N 1
ATOM 1056 C CA . ASN A 1 126 ? 17.657 -27.731 4.951 1.00 77.00 126 ASN A CA 1
ATOM 1057 C C . ASN A 1 126 ? 17.209 -28.411 3.648 1.00 77.00 126 ASN A C 1
ATOM 1059 O O . ASN A 1 126 ? 16.033 -28.399 3.287 1.00 77.00 126 ASN A O 1
ATOM 1063 N N . SER A 1 127 ? 18.147 -29.075 2.969 1.00 63.81 127 SER A N 1
ATOM 1064 C CA . SER A 1 127 ? 17.912 -29.826 1.722 1.00 63.81 127 SER A CA 1
ATOM 1065 C C . SER A 1 127 ? 16.768 -30.845 1.820 1.00 63.81 127 SER A C 1
ATOM 1067 O O . SER A 1 127 ? 16.077 -31.096 0.836 1.00 63.81 127 SER A O 1
ATOM 1069 N N . LYS A 1 128 ? 16.497 -31.361 3.026 1.00 70.31 128 LYS A N 1
ATOM 1070 C CA . LYS A 1 128 ? 15.392 -32.289 3.312 1.00 70.31 128 LYS A CA 1
ATOM 1071 C C . LYS A 1 128 ? 13.997 -31.706 3.059 1.00 70.31 128 LYS A C 1
ATOM 1073 O O . LYS A 1 128 ? 13.074 -32.464 2.793 1.00 70.31 128 LYS A O 1
ATOM 1078 N N . PHE A 1 129 ? 13.803 -30.382 3.100 1.00 66.69 129 PHE A N 1
ATOM 1079 C CA . PHE A 1 129 ? 12.493 -29.777 2.799 1.00 66.69 129 PHE A CA 1
ATOM 1080 C C . PHE A 1 129 ? 12.080 -29.942 1.327 1.00 66.69 129 PHE A C 1
ATOM 1082 O O . PHE A 1 129 ? 10.886 -29.884 1.000 1.00 66.69 129 PHE A O 1
ATOM 1089 N N . PHE A 1 130 ? 13.063 -30.134 0.445 1.00 59.06 130 PHE A N 1
ATOM 1090 C CA . PHE A 1 130 ? 12.863 -30.305 -0.990 1.00 59.06 130 PHE A CA 1
ATOM 1091 C C . PHE A 1 130 ? 12.832 -31.778 -1.426 1.00 59.06 130 PHE A C 1
ATOM 1093 O O . PHE A 1 130 ? 12.466 -32.053 -2.567 1.00 59.06 130 PHE A O 1
ATOM 1100 N N . GLU A 1 131 ? 13.113 -32.734 -0.531 1.00 60.28 131 GLU A N 1
ATOM 1101 C CA . GLU A 1 131 ? 12.939 -34.161 -0.822 1.00 60.28 131 GLU A CA 1
ATOM 1102 C C . GLU A 1 131 ? 11.454 -34.452 -1.123 1.00 60.28 131 GLU A C 1
ATOM 1104 O O . GLU A 1 131 ? 10.582 -34.345 -0.262 1.00 60.28 131 GLU A O 1
ATOM 1109 N N . GLY A 1 132 ? 11.150 -34.762 -2.389 1.00 66.12 132 GLY A N 1
ATOM 1110 C CA . GLY A 1 132 ? 9.800 -35.091 -2.868 1.00 66.12 132 GLY A CA 1
ATOM 1111 C C . GLY A 1 132 ? 8.985 -33.928 -3.452 1.00 66.12 132 GLY A C 1
ATOM 1112 O O . GLY A 1 132 ? 7.868 -34.155 -3.917 1.00 66.12 132 GLY A O 1
ATOM 1113 N N . LYS A 1 133 ? 9.512 -32.696 -3.485 1.00 67.25 133 LYS A N 1
ATOM 1114 C CA . LYS A 1 133 ? 8.865 -31.557 -4.168 1.00 67.25 133 LYS A CA 1
ATOM 1115 C C . LYS A 1 133 ? 9.528 -31.301 -5.528 1.00 67.25 133 LYS A C 1
ATOM 1117 O O . LYS A 1 133 ? 10.737 -31.451 -5.646 1.00 67.25 133 LYS A O 1
ATOM 1122 N N . PRO A 1 134 ? 8.790 -30.847 -6.560 1.00 60.75 134 PRO A N 1
ATOM 1123 C CA . PRO A 1 134 ? 9.343 -30.604 -7.902 1.00 60.75 134 PRO A CA 1
ATOM 1124 C C . PRO A 1 134 ? 10.243 -29.353 -7.994 1.00 60.75 134 PRO A C 1
ATOM 1126 O O . PRO A 1 134 ? 10.557 -28.892 -9.092 1.00 60.75 134 PRO A O 1
ATOM 1129 N N . PHE A 1 135 ? 10.624 -28.772 -6.856 1.00 54.50 135 PHE A N 1
ATOM 1130 C CA . PHE A 1 135 ? 11.419 -27.557 -6.763 1.00 54.50 135 PHE A CA 1
ATOM 1131 C C . PHE A 1 135 ? 12.761 -27.907 -6.129 1.00 54.50 135 PHE A C 1
ATOM 1133 O O . PHE A 1 135 ? 12.800 -28.225 -4.949 1.00 54.50 135 PHE A O 1
ATOM 1140 N N . ASP A 1 136 ? 13.842 -27.840 -6.900 1.00 56.38 136 ASP A N 1
ATOM 1141 C CA . ASP A 1 136 ? 15.204 -27.894 -6.366 1.00 56.38 136 ASP A CA 1
ATOM 1142 C C . ASP A 1 136 ? 15.652 -26.491 -5.926 1.00 56.38 136 ASP A C 1
ATOM 1144 O O . ASP A 1 136 ? 15.316 -25.487 -6.564 1.00 56.38 136 ASP A O 1
ATOM 1148 N N . SER A 1 137 ? 16.451 -26.409 -4.856 1.00 59.12 137 SER A N 1
ATOM 1149 C CA . SER A 1 137 ? 17.006 -25.145 -4.335 1.00 59.12 137 SER A CA 1
ATOM 1150 C C . SER A 1 137 ? 17.859 -24.393 -5.362 1.00 59.12 137 SER A C 1
ATOM 1152 O O . SER A 1 137 ? 17.955 -23.162 -5.325 1.00 59.12 137 SER A O 1
ATOM 1154 N N . ASP A 1 138 ? 18.451 -25.133 -6.297 1.00 59.19 138 ASP A N 1
ATOM 1155 C CA . ASP A 1 138 ? 19.448 -24.622 -7.237 1.00 59.19 138 ASP A CA 1
ATOM 1156 C C . ASP A 1 138 ? 18.811 -24.060 -8.515 1.00 59.19 138 ASP A C 1
ATOM 1158 O O . ASP A 1 138 ? 19.388 -23.208 -9.195 1.00 59.19 138 ASP A O 1
ATOM 1162 N N . THR A 1 139 ? 17.570 -24.451 -8.809 1.00 57.06 139 THR A N 1
ATOM 1163 C CA . THR A 1 139 ? 16.779 -23.939 -9.931 1.00 57.06 139 THR A CA 1
ATOM 1164 C C . THR A 1 139 ? 15.604 -23.128 -9.398 1.00 57.06 139 THR A C 1
ATOM 1166 O O . THR A 1 139 ? 14.471 -23.586 -9.303 1.00 57.06 139 THR A O 1
ATOM 1169 N N . LYS A 1 140 ? 15.844 -21.837 -9.129 1.00 57.47 140 LYS A N 1
ATOM 1170 C CA . LYS A 1 140 ? 14.792 -20.846 -8.796 1.00 57.47 140 LYS A CA 1
ATOM 1171 C C . LYS A 1 140 ? 13.668 -20.712 -9.841 1.00 57.47 140 LYS A C 1
ATOM 1173 O O . LYS A 1 140 ? 12.730 -19.950 -9.625 1.00 57.47 140 LYS A O 1
ATOM 1178 N N . PHE A 1 141 ? 13.754 -21.424 -10.960 1.00 50.53 141 PHE A N 1
ATOM 1179 C CA . PHE A 1 141 ? 12.701 -21.576 -11.952 1.00 50.53 141 PHE A CA 1
ATOM 1180 C C . PHE A 1 141 ? 12.511 -23.071 -12.191 1.00 50.53 141 PHE A C 1
ATOM 1182 O O . PHE A 1 141 ? 13.368 -23.707 -12.798 1.00 50.53 141 PHE A O 1
ATOM 1189 N N . GLY A 1 142 ? 11.422 -23.608 -11.635 1.00 51.19 142 GLY A N 1
ATOM 1190 C CA . GLY A 1 142 ? 11.114 -25.033 -11.608 1.00 51.19 142 GLY A CA 1
ATOM 1191 C C . GLY A 1 142 ? 11.257 -25.712 -12.968 1.00 51.19 142 GLY A C 1
ATOM 1192 O O . GLY A 1 142 ? 10.810 -25.196 -13.993 1.00 51.19 142 GLY A O 1
ATOM 1193 N N . GLY A 1 143 ? 11.886 -26.881 -12.943 1.00 50.84 143 GLY A N 1
ATOM 1194 C CA . GLY A 1 143 ? 12.066 -27.739 -14.102 1.00 50.84 143 GLY A CA 1
ATOM 1195 C C . GLY A 1 143 ? 13.294 -28.616 -13.930 1.00 50.84 143 GLY A C 1
ATOM 1196 O O . GLY A 1 143 ? 14.389 -28.240 -14.342 1.00 50.84 143 GLY A O 1
ATOM 1197 N N . ASN A 1 144 ? 13.110 -29.798 -13.344 1.00 49.72 144 ASN A N 1
ATOM 1198 C CA . ASN A 1 144 ? 14.089 -30.873 -13.451 1.00 49.72 144 ASN A CA 1
ATOM 1199 C C . ASN A 1 144 ? 14.070 -31.387 -14.902 1.00 49.72 144 ASN A C 1
ATOM 1201 O O . ASN A 1 144 ? 13.347 -32.321 -15.233 1.00 49.72 144 ASN A O 1
ATOM 1205 N N . PHE A 1 145 ? 14.841 -30.754 -15.791 1.00 55.81 145 PHE A N 1
ATOM 1206 C CA . PHE A 1 145 ? 15.071 -31.230 -17.160 1.00 55.81 145 PHE A CA 1
ATOM 1207 C C . PHE A 1 145 ? 16.052 -32.414 -17.134 1.00 55.81 145 PHE A C 1
ATOM 1209 O O . PHE A 1 145 ? 17.174 -32.317 -17.628 1.00 55.81 145 PHE A O 1
ATOM 1216 N N . LYS A 1 146 ? 15.662 -33.526 -16.496 1.00 56.16 146 LYS A N 1
ATOM 1217 C CA . LYS A 1 146 ? 16.416 -34.790 -16.586 1.00 56.16 146 LYS A CA 1
ATOM 1218 C C . LYS A 1 146 ? 16.257 -35.443 -17.961 1.00 56.16 146 LYS A C 1
ATOM 1220 O O . LYS A 1 146 ? 17.162 -36.145 -18.407 1.00 56.16 146 LYS A O 1
ATOM 1225 N N . ASP A 1 147 ? 15.192 -35.101 -18.679 1.00 57.91 147 ASP A N 1
ATOM 1226 C CA . ASP A 1 147 ? 15.006 -35.507 -20.064 1.00 57.91 147 ASP A CA 1
ATOM 1227 C C . ASP A 1 147 ? 15.721 -34.510 -20.981 1.00 57.91 147 ASP A C 1
ATOM 1229 O O . ASP A 1 147 ? 15.285 -33.375 -21.185 1.00 57.91 147 ASP A O 1
ATOM 1233 N N . GLN A 1 148 ? 16.846 -34.942 -21.552 1.00 57.38 148 GLN A N 1
ATOM 1234 C CA . GLN A 1 148 ? 17.731 -34.149 -22.421 1.00 57.38 148 GLN A CA 1
ATOM 1235 C C . GLN A 1 148 ? 17.050 -33.565 -23.679 1.00 57.38 148 GLN A C 1
ATOM 1237 O O . GLN A 1 148 ? 17.690 -32.850 -24.448 1.00 57.38 148 GLN A O 1
ATOM 1242 N N . GLN A 1 149 ? 15.768 -33.849 -23.913 1.00 57.34 149 GLN A N 1
ATOM 1243 C CA . GLN A 1 149 ? 15.079 -33.540 -25.164 1.00 57.34 149 GLN A CA 1
ATOM 1244 C C . GLN A 1 149 ? 14.324 -32.203 -25.179 1.00 57.34 149 GLN A C 1
ATOM 1246 O O . GLN A 1 149 ? 13.892 -31.781 -26.247 1.00 57.34 149 GLN A O 1
ATOM 1251 N N . GLN A 1 150 ? 14.192 -31.489 -24.054 1.00 58.66 150 GLN A N 1
ATOM 1252 C CA . GLN A 1 150 ? 13.486 -30.195 -24.033 1.00 58.66 150 GLN A CA 1
ATOM 1253 C C . GLN A 1 150 ? 14.218 -29.091 -23.268 1.00 58.66 150 GLN A C 1
ATOM 1255 O O . GLN A 1 150 ? 13.591 -28.235 -22.652 1.00 58.66 150 GLN A O 1
ATOM 1260 N N . VAL A 1 151 ? 15.550 -29.051 -23.330 1.00 64.75 151 VAL A N 1
ATOM 1261 C CA . VAL A 1 151 ? 16.261 -27.830 -22.928 1.00 64.75 151 VAL A CA 1
ATOM 1262 C C . VAL A 1 151 ? 16.100 -26.813 -24.064 1.00 64.75 151 VAL A C 1
ATOM 1264 O O . VAL A 1 151 ? 16.583 -27.079 -25.169 1.00 64.75 151 VAL A O 1
ATOM 1267 N N . PRO A 1 152 ? 15.433 -25.663 -23.846 1.00 66.56 152 PRO A N 1
ATOM 1268 C CA . PRO A 1 152 ? 15.268 -24.651 -24.880 1.00 66.56 152 PRO A CA 1
ATOM 1269 C C . PRO A 1 152 ? 16.625 -24.230 -25.447 1.00 66.56 152 PRO A C 1
ATOM 1271 O O . PRO A 1 152 ? 17.601 -24.105 -24.704 1.00 66.56 152 PRO A O 1
ATOM 1274 N N . TRP A 1 153 ? 16.688 -23.963 -26.753 1.00 72.12 153 TRP A N 1
ATOM 1275 C CA . TRP A 1 153 ? 17.934 -23.660 -27.475 1.00 72.12 153 TRP A CA 1
ATOM 1276 C C . TRP A 1 153 ? 18.763 -22.513 -26.860 1.00 72.12 153 TRP A C 1
ATOM 1278 O O . TRP A 1 153 ? 19.974 -22.462 -27.038 1.00 72.12 153 TRP A O 1
ATOM 1288 N N . TYR A 1 154 ? 18.137 -21.611 -26.096 1.00 67.88 154 TYR A N 1
ATOM 1289 C CA . TYR A 1 154 ? 18.806 -20.502 -25.409 1.00 67.88 154 TYR A CA 1
ATOM 1290 C C . TYR A 1 154 ? 19.455 -20.878 -24.058 1.00 67.88 154 TYR A C 1
ATOM 1292 O O . TYR A 1 154 ? 20.220 -20.081 -23.519 1.00 67.88 154 TYR A O 1
ATOM 1300 N N . ILE A 1 155 ? 19.163 -22.060 -23.497 1.00 65.62 155 ILE A N 1
ATOM 1301 C CA . ILE A 1 155 ? 19.785 -22.596 -22.265 1.00 65.62 155 ILE A CA 1
ATOM 1302 C C . ILE A 1 155 ? 20.917 -23.576 -22.596 1.00 65.62 155 ILE A C 1
ATOM 1304 O O . ILE A 1 155 ? 21.808 -23.779 -21.772 1.00 65.62 155 ILE A O 1
ATOM 1308 N N . GLN A 1 156 ? 20.930 -24.146 -23.806 1.00 66.94 156 GLN A N 1
ATOM 1309 C CA . GLN A 1 156 ? 22.028 -24.977 -24.295 1.00 66.94 156 GLN A CA 1
ATOM 1310 C C . GLN A 1 156 ? 23.299 -24.126 -24.420 1.00 66.94 156 GLN A C 1
ATOM 1312 O O . GLN A 1 156 ? 23.605 -23.550 -25.462 1.00 66.94 156 GLN A O 1
ATOM 1317 N N . SER A 1 157 ? 24.046 -24.008 -23.321 1.00 60.56 157 SER A N 1
ATOM 1318 C CA . SER A 1 157 ? 25.338 -23.342 -23.311 1.00 60.56 157 SER A CA 1
ATOM 1319 C C . SER A 1 157 ? 26.234 -24.038 -24.327 1.00 60.56 157 SER A C 1
ATOM 1321 O O . SER A 1 157 ? 26.501 -25.235 -24.211 1.00 60.56 157 SER A O 1
ATOM 1323 N N . ASN A 1 158 ? 26.661 -23.287 -25.337 1.00 59.69 158 ASN A N 1
ATOM 1324 C CA . ASN A 1 158 ? 27.481 -23.773 -26.432 1.00 59.69 158 ASN A CA 1
ATOM 1325 C C . ASN A 1 158 ? 28.702 -24.531 -25.866 1.00 59.69 158 ASN A C 1
ATOM 1327 O O . ASN A 1 158 ? 29.491 -23.954 -25.117 1.00 59.69 158 ASN A O 1
ATOM 1331 N N . LYS A 1 159 ? 28.858 -25.828 -26.180 1.00 59.97 159 LYS A N 1
ATOM 1332 C CA . LYS A 1 159 ? 29.918 -26.702 -25.620 1.00 59.97 159 LYS A CA 1
ATOM 1333 C C . LYS A 1 159 ? 31.334 -26.144 -25.848 1.00 59.97 159 LYS A C 1
ATOM 1335 O O . LYS A 1 159 ? 32.252 -26.449 -25.090 1.00 59.97 159 LYS A O 1
ATOM 1340 N N . GLN A 1 160 ? 31.508 -25.262 -26.834 1.00 59.47 160 GLN A N 1
ATOM 1341 C CA . GLN A 1 160 ? 32.754 -24.525 -27.068 1.00 59.47 160 GLN A CA 1
ATOM 1342 C C . GLN A 1 160 ? 33.128 -23.562 -25.925 1.00 59.47 160 GLN A C 1
ATOM 1344 O O . GLN A 1 160 ? 34.308 -23.322 -25.688 1.00 59.47 160 GLN A O 1
ATOM 1349 N N . SER A 1 161 ? 32.156 -23.039 -25.175 1.00 57.12 161 SER A N 1
ATOM 1350 C CA . SER A 1 161 ? 32.393 -22.106 -24.065 1.00 57.12 161 SER A CA 1
ATOM 1351 C C . SER A 1 161 ? 32.854 -22.798 -22.778 1.00 57.12 161 SER A C 1
ATOM 1353 O O . SER A 1 161 ? 33.434 -22.141 -21.917 1.00 57.12 161 SER A O 1
ATOM 1355 N N . GLN A 1 162 ? 32.593 -24.102 -22.622 1.00 57.56 162 GLN A N 1
ATOM 1356 C CA . GLN A 1 162 ? 33.025 -24.869 -21.447 1.00 57.56 162 GLN A CA 1
ATOM 1357 C C . GLN A 1 162 ? 34.488 -25.316 -21.559 1.00 57.56 162 GLN A C 1
ATOM 1359 O O . GLN A 1 162 ? 35.220 -25.161 -20.591 1.00 57.56 162 GLN A O 1
ATOM 1364 N N . LYS A 1 163 ? 34.968 -25.708 -22.751 1.00 56.78 163 LYS A N 1
ATOM 1365 C CA . LYS A 1 163 ? 36.393 -26.047 -22.976 1.00 56.78 163 LYS A CA 1
ATOM 1366 C C . LYS A 1 163 ? 37.373 -24.883 -22.756 1.00 56.78 163 LYS A C 1
ATOM 1368 O O . LYS A 1 163 ? 38.569 -25.112 -22.632 1.00 56.78 163 LYS A O 1
ATOM 1373 N N . LEU A 1 164 ? 36.892 -23.639 -22.706 1.00 56.53 164 LEU A N 1
ATOM 1374 C CA . LEU A 1 164 ? 37.713 -22.464 -22.388 1.00 56.53 164 LEU A CA 1
ATOM 1375 C C . LEU A 1 164 ? 37.819 -22.176 -20.881 1.00 56.53 164 LEU A C 1
ATOM 1377 O O . LEU A 1 164 ? 38.627 -21.333 -20.505 1.00 56.53 164 LEU A O 1
ATOM 1381 N N . LYS A 1 165 ? 37.025 -22.839 -20.027 1.00 56.66 165 LYS A N 1
ATOM 1382 C CA . LYS A 1 165 ? 37.054 -22.627 -18.568 1.00 56.66 165 LYS A CA 1
ATOM 1383 C C . LYS A 1 165 ? 38.125 -23.449 -17.849 1.00 56.66 165 LYS A C 1
ATOM 1385 O O . LYS A 1 165 ? 38.536 -23.045 -16.771 1.00 56.66 165 LYS A O 1
ATOM 1390 N N . ASP A 1 166 ? 38.616 -24.519 -18.472 1.00 54.88 166 ASP A N 1
ATOM 1391 C CA . ASP A 1 166 ? 39.663 -25.379 -17.898 1.00 54.88 166 ASP A CA 1
ATOM 1392 C C . ASP A 1 166 ? 41.084 -24.929 -18.286 1.00 54.88 166 ASP A C 1
ATOM 1394 O O . ASP A 1 166 ? 42.071 -25.576 -17.947 1.00 54.88 166 ASP A O 1
ATOM 1398 N N . ARG A 1 167 ? 41.214 -23.806 -19.007 1.00 59.41 167 ARG A N 1
ATOM 1399 C CA . ARG A 1 167 ? 42.512 -23.196 -19.305 1.00 59.41 167 ARG A CA 1
ATOM 1400 C C . ARG A 1 167 ? 42.895 -22.310 -18.123 1.00 59.41 167 ARG A C 1
ATOM 1402 O O . ARG A 1 167 ? 42.250 -21.284 -17.923 1.00 59.41 167 ARG A O 1
ATOM 1409 N N . GLU A 1 168 ? 43.910 -22.734 -17.368 1.00 64.69 168 GLU A N 1
ATOM 1410 C CA . GLU A 1 168 ? 44.440 -22.072 -16.168 1.00 64.69 168 GLU A CA 1
ATOM 1411 C C . GLU A 1 168 ? 44.332 -20.544 -16.255 1.00 64.69 168 GLU A C 1
ATOM 1413 O O . GLU A 1 168 ? 44.962 -19.882 -17.087 1.00 64.69 168 GLU A O 1
ATOM 1418 N N . GLU A 1 169 ? 43.455 -19.982 -15.423 1.00 70.25 169 GLU A N 1
ATOM 1419 C CA . GLU A 1 169 ? 43.211 -18.550 -15.394 1.00 70.25 169 GLU A CA 1
ATOM 1420 C C . GLU A 1 169 ? 44.475 -17.851 -14.892 1.00 70.25 169 GLU A C 1
ATOM 1422 O O . GLU A 1 169 ? 44.828 -17.945 -13.718 1.00 70.25 169 GLU A O 1
ATOM 1427 N N . SER A 1 170 ? 45.163 -17.142 -15.794 1.00 79.12 170 SER A N 1
ATOM 1428 C CA . SER A 1 170 ? 46.343 -16.342 -15.456 1.00 79.12 170 SER A CA 1
ATOM 1429 C C . SER A 1 170 ? 46.064 -15.482 -14.212 1.00 79.12 170 SER A C 1
ATOM 1431 O O . SER A 1 170 ? 44.984 -14.879 -14.128 1.00 79.12 170 SER A O 1
ATOM 1433 N N . PRO A 1 171 ? 47.010 -15.362 -13.261 1.00 81.12 171 PRO A N 1
ATOM 1434 C CA . PRO A 1 171 ? 46.815 -14.633 -12.001 1.00 81.12 171 PRO A CA 1
ATOM 1435 C C . PRO A 1 171 ? 46.362 -13.178 -12.205 1.00 81.12 171 PRO A C 1
ATOM 1437 O O . PRO A 1 171 ? 45.714 -12.581 -11.345 1.00 81.12 171 PRO A O 1
ATOM 1440 N N . GLU A 1 172 ? 46.647 -12.605 -13.372 1.00 79.00 172 GLU A N 1
ATOM 1441 C CA . GLU A 1 172 ? 46.210 -11.269 -13.766 1.00 79.00 172 GLU A CA 1
ATOM 1442 C C . GLU A 1 172 ? 44.697 -11.192 -14.046 1.00 79.00 172 GLU A C 1
ATOM 1444 O O . GLU A 1 172 ? 44.029 -10.210 -13.709 1.00 79.00 172 GLU A O 1
ATOM 1449 N N . THR A 1 173 ? 44.115 -12.264 -14.586 1.00 78.44 173 THR A N 1
ATOM 1450 C CA . THR A 1 173 ? 42.669 -12.365 -14.834 1.00 78.44 173 THR A CA 1
ATOM 1451 C C . THR A 1 173 ? 41.873 -12.517 -13.540 1.00 78.44 173 THR A C 1
ATOM 1453 O O . THR A 1 173 ? 40.795 -11.931 -13.417 1.00 78.44 173 THR A O 1
ATOM 1456 N N . ILE A 1 174 ? 42.433 -13.209 -12.543 1.00 82.62 174 ILE A N 1
ATOM 1457 C CA . ILE A 1 174 ? 41.840 -13.361 -11.208 1.00 82.62 174 ILE A CA 1
ATOM 1458 C C . ILE A 1 174 ? 41.769 -11.997 -10.510 1.00 82.62 174 ILE A C 1
ATOM 1460 O O . ILE A 1 174 ? 40.690 -11.575 -10.086 1.00 82.62 174 ILE A O 1
ATOM 1464 N N . LYS A 1 175 ? 42.876 -11.237 -10.507 1.00 87.75 175 LYS A N 1
ATOM 1465 C CA . LYS A 1 175 ? 42.914 -9.871 -9.952 1.00 87.75 175 LYS A CA 1
ATOM 1466 C C . LYS A 1 175 ? 41.871 -8.958 -10.601 1.00 87.75 175 LYS A C 1
ATOM 1468 O O . LYS A 1 175 ? 41.134 -8.259 -9.905 1.00 87.75 175 LYS A O 1
ATOM 1473 N N . ARG A 1 176 ? 41.743 -9.017 -11.930 1.00 84.38 176 ARG A N 1
ATOM 1474 C CA . ARG A 1 176 ? 40.764 -8.215 -12.678 1.00 84.38 176 ARG A CA 1
ATOM 1475 C C . ARG A 1 176 ? 39.318 -8.589 -12.342 1.00 84.38 176 ARG A C 1
ATOM 1477 O O . ARG A 1 176 ? 38.463 -7.708 -12.249 1.00 84.38 176 ARG A O 1
ATOM 1484 N N . LYS A 1 177 ? 39.027 -9.878 -12.134 1.00 86.69 177 LYS A N 1
ATOM 1485 C CA . LYS A 1 177 ? 37.702 -10.340 -11.687 1.00 86.69 177 LYS A CA 1
ATOM 1486 C C . LYS A 1 177 ? 37.371 -9.836 -10.285 1.00 86.69 177 LYS A C 1
ATOM 1488 O O . LYS A 1 177 ? 36.234 -9.426 -10.048 1.00 86.69 177 LYS A O 1
ATOM 1493 N N . ASP A 1 178 ? 38.341 -9.821 -9.379 1.00 89.31 178 ASP A N 1
ATOM 1494 C CA . ASP A 1 178 ? 38.133 -9.344 -8.011 1.00 89.31 178 ASP A CA 1
ATOM 1495 C C . ASP A 1 178 ? 37.942 -7.825 -7.941 1.00 89.31 178 ASP A C 1
ATOM 1497 O O . ASP A 1 178 ? 37.071 -7.346 -7.209 1.00 89.31 178 ASP A O 1
ATOM 1501 N N . GLU A 1 179 ? 38.658 -7.054 -8.762 1.00 91.44 179 GLU A N 1
ATOM 1502 C CA . GLU A 1 179 ? 38.397 -5.620 -8.933 1.00 91.44 179 GLU A CA 1
ATOM 1503 C C . GLU A 1 179 ? 36.992 -5.354 -9.481 1.00 91.44 179 GLU A C 1
ATOM 1505 O O . GLU A 1 179 ? 36.278 -4.489 -8.967 1.00 91.44 179 GLU A O 1
ATOM 1510 N N . LEU A 1 180 ? 36.549 -6.134 -10.473 1.00 89.94 180 LEU A N 1
ATOM 1511 C CA . LEU A 1 180 ? 35.207 -6.004 -11.037 1.00 89.94 180 LEU A CA 1
ATOM 1512 C C . LEU A 1 180 ? 34.124 -6.323 -9.993 1.00 89.94 180 LEU A C 1
ATOM 1514 O O . LEU A 1 180 ? 33.127 -5.606 -9.885 1.00 89.94 180 LEU A O 1
ATOM 1518 N N . LYS A 1 181 ? 34.328 -7.365 -9.176 1.00 90.12 181 LYS A N 1
ATOM 1519 C CA . LYS A 1 181 ? 33.433 -7.707 -8.058 1.00 90.12 181 LYS A CA 1
ATOM 1520 C C . LYS A 1 181 ? 33.369 -6.584 -7.022 1.00 90.12 181 LYS A C 1
ATOM 1522 O O . LYS A 1 181 ? 32.271 -6.260 -6.562 1.00 90.12 181 LYS A O 1
ATOM 1527 N N . LYS A 1 182 ? 34.506 -5.961 -6.680 1.00 91.00 182 LYS A N 1
ATOM 1528 C CA . LYS A 1 182 ? 34.549 -4.791 -5.784 1.00 91.00 182 LYS A CA 1
ATOM 1529 C C . LYS A 1 182 ? 33.754 -3.621 -6.364 1.00 91.00 182 LYS A C 1
ATOM 1531 O O . LYS A 1 182 ? 32.860 -3.121 -5.688 1.00 91.00 182 LYS A O 1
ATOM 1536 N N . GLN A 1 183 ? 33.968 -3.279 -7.637 1.00 87.50 183 GLN A N 1
ATOM 1537 C CA . GLN A 1 183 ? 33.207 -2.223 -8.315 1.00 87.50 183 GLN A CA 1
ATOM 1538 C C . GLN A 1 183 ? 31.698 -2.504 -8.304 1.00 87.50 183 GLN A C 1
ATOM 1540 O O . GLN A 1 183 ? 30.910 -1.626 -7.956 1.00 87.50 183 GLN A O 1
ATOM 1545 N N . ILE A 1 184 ? 31.271 -3.729 -8.629 1.00 85.75 184 ILE A N 1
ATOM 1546 C CA . ILE A 1 184 ? 29.850 -4.114 -8.611 1.00 85.75 184 ILE A CA 1
ATOM 1547 C C . ILE A 1 184 ? 29.257 -3.977 -7.204 1.00 85.75 184 ILE A C 1
ATOM 1549 O O . ILE A 1 184 ? 28.139 -3.476 -7.056 1.00 85.75 184 ILE A O 1
ATOM 1553 N N . ASN A 1 185 ? 29.985 -4.398 -6.170 1.00 84.75 185 ASN A N 1
ATOM 1554 C CA . ASN A 1 185 ? 29.534 -4.258 -4.788 1.00 84.75 185 ASN A CA 1
ATOM 1555 C C . ASN A 1 185 ? 29.432 -2.792 -4.356 1.00 84.75 185 ASN A C 1
ATOM 1557 O O . ASN A 1 185 ? 28.454 -2.426 -3.702 1.00 84.75 185 ASN A O 1
ATOM 1561 N N . ASP A 1 186 ? 30.364 -1.941 -4.773 1.00 81.06 186 ASP A N 1
ATOM 1562 C CA . ASP A 1 186 ? 30.302 -0.504 -4.504 1.00 81.06 186 ASP A CA 1
ATOM 1563 C C . ASP A 1 186 ? 29.118 0.151 -5.228 1.00 81.06 186 ASP A C 1
ATOM 1565 O O . ASP A 1 186 ? 28.369 0.922 -4.621 1.00 81.06 186 ASP A O 1
ATOM 1569 N N . PHE A 1 187 ? 28.848 -0.234 -6.481 1.00 76.81 187 PHE A N 1
ATOM 1570 C CA . PHE A 1 187 ? 27.648 0.191 -7.208 1.00 76.81 187 PHE A CA 1
ATOM 1571 C C . PHE A 1 187 ? 26.357 -0.260 -6.521 1.00 76.81 187 PHE A C 1
ATOM 1573 O O . PHE A 1 187 ? 25.408 0.522 -6.444 1.00 76.81 187 PHE A O 1
ATOM 1580 N N . ARG A 1 188 ? 26.300 -1.494 -6.002 1.00 75.69 188 ARG A N 1
ATOM 1581 C CA . ARG A 1 188 ? 25.140 -1.996 -5.247 1.00 75.69 188 ARG A CA 1
ATOM 1582 C C . ARG A 1 188 ? 24.938 -1.205 -3.959 1.00 75.69 188 ARG A C 1
ATOM 1584 O O . ARG A 1 188 ? 23.834 -0.721 -3.732 1.00 75.69 188 ARG A O 1
ATOM 1591 N N . LYS A 1 189 ? 25.991 -0.986 -3.168 1.00 75.00 189 LYS A N 1
ATOM 1592 C CA . LYS A 1 189 ? 25.931 -0.182 -1.933 1.00 75.00 189 LYS A CA 1
ATOM 1593 C C . LYS A 1 189 ? 25.475 1.255 -2.205 1.00 75.00 189 LYS A C 1
ATOM 1595 O O . LYS A 1 189 ? 24.629 1.778 -1.480 1.00 75.00 189 LYS A O 1
ATOM 1600 N N . HIS A 1 190 ? 25.974 1.878 -3.274 1.00 72.50 190 HIS A N 1
ATOM 1601 C CA . HIS A 1 190 ? 25.561 3.226 -3.671 1.00 72.50 190 HIS A CA 1
ATOM 1602 C C . HIS A 1 190 ? 24.128 3.289 -4.213 1.00 72.50 190 HIS A C 1
ATOM 1604 O O . HIS A 1 190 ? 23.405 4.227 -3.879 1.00 72.50 190 HIS A O 1
ATOM 1610 N N . LYS A 1 191 ? 23.683 2.300 -5.001 1.00 69.81 191 LYS A N 1
ATOM 1611 C CA . LYS A 1 191 ? 22.287 2.221 -5.462 1.00 69.81 191 LYS A CA 1
ATOM 1612 C C . LYS A 1 191 ? 21.322 2.022 -4.307 1.00 69.81 191 LYS A C 1
ATOM 1614 O O . LYS A 1 191 ? 20.302 2.693 -4.284 1.00 69.81 191 LYS A O 1
ATOM 1619 N N . VAL A 1 192 ? 21.648 1.141 -3.364 1.00 61.91 192 VAL A N 1
ATOM 1620 C CA . VAL A 1 192 ? 20.822 0.886 -2.181 1.00 61.91 192 VAL A CA 1
ATOM 1621 C C . VAL A 1 192 ? 20.686 2.169 -1.357 1.00 61.91 192 VAL A C 1
ATOM 1623 O O . VAL A 1 192 ? 19.564 2.586 -1.090 1.00 61.91 192 VAL A O 1
ATOM 1626 N N . LYS A 1 193 ? 21.789 2.884 -1.084 1.00 64.06 193 LYS A N 1
ATOM 1627 C CA . LYS A 1 193 ? 21.729 4.208 -0.432 1.00 64.06 193 LYS A CA 1
ATOM 1628 C C . LYS A 1 193 ? 20.878 5.218 -1.208 1.00 64.06 193 LYS A C 1
ATOM 1630 O O . LYS A 1 193 ? 20.065 5.897 -0.601 1.00 64.06 193 LYS A O 1
ATOM 1635 N N . SER A 1 194 ? 21.023 5.289 -2.532 1.00 66.38 194 SER A N 1
ATOM 1636 C CA . SER A 1 194 ? 20.214 6.184 -3.373 1.00 66.38 194 SER A CA 1
ATOM 1637 C C . SER A 1 194 ? 18.731 5.803 -3.417 1.00 66.38 194 SER A C 1
ATOM 1639 O O . SER A 1 194 ? 17.899 6.672 -3.659 1.00 66.38 194 SER A O 1
ATOM 1641 N N . PHE A 1 195 ? 18.390 4.524 -3.260 1.00 49.34 195 PHE A N 1
ATOM 1642 C CA . PHE A 1 195 ? 17.004 4.066 -3.305 1.00 49.34 195 PHE A CA 1
ATOM 1643 C C . PHE A 1 195 ? 16.273 4.403 -2.007 1.00 49.34 195 PHE A C 1
ATOM 1645 O O . PHE A 1 195 ? 15.152 4.897 -2.069 1.00 49.34 195 PHE A O 1
ATOM 1652 N N . TYR A 1 196 ? 16.926 4.213 -0.856 1.00 52.66 196 TYR A N 1
ATOM 1653 C CA . TYR A 1 196 ? 16.352 4.571 0.442 1.00 52.66 196 TYR A CA 1
ATOM 1654 C C . TYR A 1 196 ? 16.135 6.082 0.574 1.00 52.66 196 TYR A C 1
ATOM 1656 O O . TYR A 1 196 ? 15.034 6.494 0.916 1.00 52.66 196 TYR A O 1
ATOM 1664 N N . THR A 1 197 ? 17.084 6.916 0.132 1.00 58.06 197 THR A N 1
ATOM 1665 C CA . THR A 1 197 ? 16.893 8.380 0.157 1.00 58.06 197 THR A CA 1
ATOM 1666 C C . THR A 1 197 ? 15.709 8.848 -0.697 1.00 58.06 197 THR A C 1
ATOM 1668 O O . THR A 1 197 ? 15.013 9.782 -0.330 1.00 58.06 197 THR A O 1
ATOM 1671 N N . VAL A 1 198 ? 15.440 8.191 -1.832 1.00 57.34 198 VAL A N 1
ATOM 1672 C CA . VAL A 1 198 ? 14.317 8.559 -2.719 1.00 57.34 198 VAL A CA 1
ATOM 1673 C C . VAL A 1 198 ? 12.969 8.068 -2.179 1.00 57.34 198 VAL A C 1
ATOM 1675 O O . VAL A 1 198 ? 11.933 8.650 -2.502 1.00 57.34 198 VAL A O 1
ATOM 1678 N N . ILE A 1 199 ? 12.958 6.985 -1.398 1.00 55.06 199 ILE A N 1
ATOM 1679 C CA . ILE A 1 199 ? 11.749 6.499 -0.724 1.00 55.06 199 ILE A CA 1
ATOM 1680 C C . ILE A 1 199 ? 11.396 7.438 0.433 1.00 55.06 199 ILE A C 1
ATOM 1682 O O . ILE A 1 199 ? 10.243 7.858 0.519 1.00 55.06 199 ILE A O 1
ATOM 1686 N N . ASP A 1 200 ? 12.384 7.844 1.229 1.00 56.91 200 ASP A N 1
ATOM 1687 C CA . ASP A 1 200 ? 12.184 8.764 2.351 1.00 56.91 200 ASP A CA 1
ATOM 1688 C C . ASP A 1 200 ? 11.661 10.129 1.872 1.00 56.91 200 ASP A C 1
ATOM 1690 O O . ASP A 1 200 ? 10.663 10.623 2.394 1.00 56.91 200 ASP A O 1
ATOM 1694 N N . ASP A 1 201 ? 12.225 10.684 0.792 1.00 59.53 201 ASP A N 1
ATOM 1695 C CA . ASP A 1 201 ? 11.761 11.953 0.210 1.00 59.53 201 ASP A CA 1
ATOM 1696 C C . ASP A 1 201 ? 10.303 11.885 -0.288 1.00 59.53 201 ASP A C 1
ATOM 1698 O O . ASP A 1 201 ? 9.555 12.859 -0.188 1.00 59.53 201 ASP A O 1
ATOM 1702 N N . LYS A 1 202 ? 9.863 10.734 -0.816 1.00 64.69 202 LYS A N 1
ATOM 1703 C CA . LYS A 1 202 ? 8.476 10.549 -1.279 1.00 64.69 202 LYS A CA 1
ATOM 1704 C C . LYS A 1 202 ? 7.488 10.398 -0.129 1.00 64.69 202 LYS A C 1
ATOM 1706 O O . LYS A 1 202 ? 6.375 10.903 -0.244 1.00 64.69 202 LYS A O 1
ATOM 1711 N N . ILE A 1 203 ? 7.890 9.724 0.948 1.00 67.56 203 ILE A N 1
ATOM 1712 C CA . ILE A 1 203 ? 7.080 9.577 2.165 1.00 67.56 203 ILE A CA 1
ATOM 1713 C C . ILE A 1 203 ? 6.921 10.937 2.859 1.00 67.56 203 ILE A C 1
ATOM 1715 O O . ILE A 1 203 ? 5.837 11.285 3.319 1.00 67.56 203 ILE A O 1
ATOM 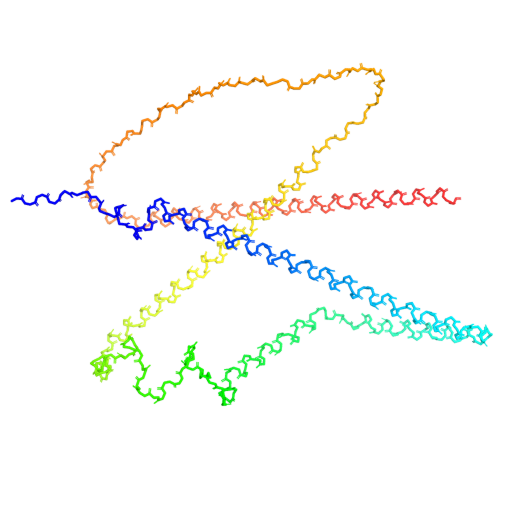1719 N N . ILE A 1 204 ? 7.979 11.751 2.879 1.00 66.44 204 ILE A N 1
ATOM 1720 C CA . ILE A 1 204 ? 7.921 13.112 3.424 1.00 66.44 204 ILE A CA 1
ATOM 1721 C C . ILE A 1 204 ? 6.957 13.980 2.598 1.00 66.44 204 ILE A C 1
ATOM 1723 O O . ILE A 1 204 ? 6.077 14.625 3.165 1.00 66.44 204 ILE A O 1
ATOM 1727 N N . GLN A 1 205 ? 7.036 13.924 1.264 1.00 66.44 205 GLN A N 1
ATOM 1728 C CA . GLN A 1 205 ? 6.141 14.687 0.384 1.00 66.44 205 GLN A CA 1
ATOM 1729 C C . GLN A 1 205 ? 4.668 14.253 0.470 1.00 66.44 205 GLN A C 1
ATOM 1731 O O . GLN A 1 205 ? 3.783 15.102 0.363 1.00 66.44 205 GLN A O 1
ATOM 1736 N N . SER A 1 206 ? 4.361 12.963 0.659 1.00 61.91 206 SER A N 1
ATOM 1737 C CA . SER A 1 206 ? 2.968 12.527 0.851 1.00 61.91 206 SER A CA 1
ATOM 1738 C C . SER A 1 206 ? 2.377 13.067 2.154 1.00 61.91 206 SER A C 1
ATOM 1740 O O . SER A 1 206 ? 1.249 13.554 2.153 1.00 61.91 206 SER A O 1
ATOM 1742 N N . ASN A 1 207 ? 3.166 13.078 3.230 1.00 62.91 207 ASN A N 1
ATOM 1743 C CA . ASN A 1 207 ? 2.714 13.537 4.545 1.00 62.91 207 ASN A CA 1
ATOM 1744 C C . ASN A 1 207 ? 2.523 15.066 4.599 1.00 62.91 207 ASN A C 1
ATOM 1746 O O . ASN A 1 207 ? 1.624 15.566 5.278 1.00 62.91 207 ASN A O 1
ATOM 1750 N N . GLU A 1 208 ? 3.334 15.827 3.858 1.00 64.56 208 GLU A N 1
ATOM 1751 C CA . GLU A 1 208 ? 3.175 17.282 3.727 1.00 64.56 208 GLU A CA 1
ATOM 1752 C C . GLU A 1 208 ? 1.886 17.653 2.977 1.00 64.56 208 GLU A C 1
ATOM 1754 O O . GLU A 1 208 ? 1.156 18.544 3.413 1.00 64.56 208 GLU A O 1
ATOM 1759 N N . ASN A 1 209 ? 1.545 16.923 1.910 1.00 60.62 209 ASN A N 1
ATOM 1760 C CA . ASN A 1 209 ? 0.315 17.162 1.149 1.00 60.62 209 ASN A CA 1
ATOM 1761 C C . ASN A 1 209 ? -0.956 16.812 1.946 1.00 60.62 209 ASN A C 1
ATOM 1763 O O . ASN A 1 209 ? -1.953 17.529 1.855 1.00 60.62 209 ASN A O 1
ATOM 1767 N N . GLU A 1 210 ? -0.925 15.759 2.770 1.00 57.44 210 GLU A N 1
ATOM 1768 C CA . GLU A 1 210 ? -2.031 15.434 3.687 1.00 57.44 210 GLU A CA 1
ATOM 1769 C C . GLU A 1 210 ? -2.217 16.503 4.774 1.00 57.44 210 GLU A C 1
ATOM 1771 O O . GLU A 1 210 ? -3.345 16.841 5.134 1.00 57.44 210 GLU A O 1
ATOM 1776 N N . THR A 1 211 ? -1.119 17.096 5.251 1.00 61.44 211 THR A N 1
ATOM 1777 C CA . THR A 1 211 ? -1.161 18.164 6.262 1.00 61.44 211 THR A CA 1
ATOM 1778 C C . THR A 1 211 ? -1.777 19.454 5.706 1.00 61.44 211 THR A C 1
ATOM 1780 O O . THR A 1 211 ? -2.536 20.123 6.406 1.00 61.44 211 THR A O 1
ATOM 1783 N N . ILE A 1 212 ? -1.504 19.793 4.441 1.00 62.38 212 ILE A N 1
ATOM 1784 C CA . ILE A 1 212 ? -2.068 20.983 3.779 1.00 62.38 212 ILE A CA 1
ATOM 1785 C C . ILE A 1 212 ? -3.589 20.837 3.588 1.00 62.38 212 ILE A C 1
ATOM 1787 O O . ILE A 1 212 ? -4.341 21.757 3.906 1.00 62.38 212 ILE A O 1
ATOM 1791 N N . MET A 1 213 ? -4.061 19.650 3.192 1.00 49.47 213 MET A N 1
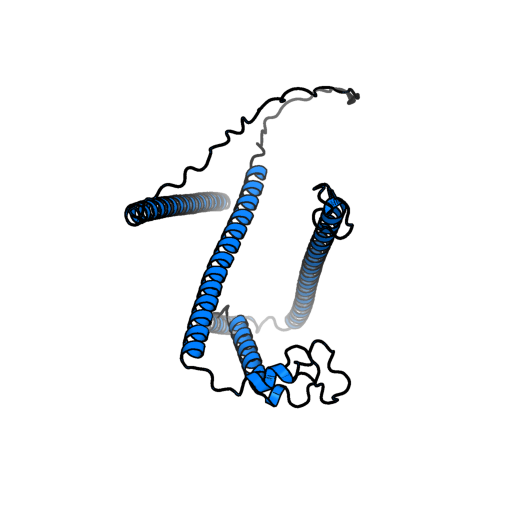ATOM 1792 C CA . MET A 1 213 ? -5.495 19.354 3.033 1.00 49.47 213 MET A CA 1
ATOM 1793 C C . MET A 1 213 ? -6.287 19.450 4.352 1.00 49.47 213 MET A C 1
ATOM 1795 O O . MET A 1 213 ? -7.463 19.813 4.352 1.00 49.47 213 MET A O 1
ATOM 1799 N N . GLN A 1 214 ? -5.661 19.152 5.496 1.00 56.94 214 GLN A N 1
ATOM 1800 C CA . GLN A 1 214 ? -6.301 19.280 6.813 1.00 56.94 214 GLN A CA 1
ATOM 1801 C C . GLN A 1 214 ? -6.355 20.728 7.324 1.00 56.94 214 GLN A C 1
ATOM 1803 O O . GLN A 1 214 ? -7.214 21.058 8.143 1.00 56.94 214 GLN A O 1
ATOM 1808 N N . GLN A 1 215 ? -5.461 21.601 6.854 1.00 57.88 215 GLN A N 1
ATOM 1809 C CA . GLN A 1 215 ? -5.453 23.014 7.237 1.00 57.88 215 GLN A CA 1
ATOM 1810 C C . GLN A 1 215 ? -6.486 23.837 6.461 1.00 57.88 215 GLN A C 1
ATOM 1812 O O . GLN A 1 215 ? -7.101 24.724 7.050 1.00 57.88 215 GLN A O 1
ATOM 1817 N N . GLU A 1 216 ? -6.749 23.510 5.192 1.00 54.62 216 GLU A N 1
ATOM 1818 C CA . GLU A 1 216 ? -7.770 24.208 4.394 1.00 54.62 216 GLU A CA 1
ATOM 1819 C C . GLU A 1 216 ? -9.205 23.913 4.870 1.00 54.62 216 GLU A C 1
ATOM 1821 O O . GLU A 1 216 ? -10.051 24.805 4.862 1.00 54.62 216 GLU A O 1
ATOM 1826 N N . ASN A 1 217 ? -9.479 22.715 5.401 1.00 53.53 217 ASN A N 1
ATOM 1827 C CA . ASN A 1 217 ? -10.802 22.378 5.948 1.00 53.53 217 ASN A CA 1
ATOM 1828 C C . ASN A 1 217 ? -11.120 23.033 7.308 1.00 53.53 217 ASN A C 1
ATOM 1830 O O . ASN A 1 217 ? -12.277 23.033 7.720 1.00 53.53 217 ASN A O 1
ATOM 1834 N N . ASN A 1 218 ? -10.132 23.618 7.995 1.00 55.91 218 ASN A N 1
ATOM 1835 C CA . ASN A 1 218 ? -10.320 24.289 9.290 1.00 55.91 218 ASN A CA 1
ATOM 1836 C C . ASN A 1 218 ? -10.409 25.824 9.186 1.00 55.91 218 ASN A C 1
ATOM 1838 O O . ASN A 1 218 ? -10.443 26.504 10.210 1.00 55.91 218 ASN A O 1
ATOM 1842 N N . GLN A 1 219 ? -10.462 26.383 7.973 1.00 52.19 219 GLN A N 1
ATOM 1843 C CA . GLN A 1 219 ? -10.604 27.826 7.731 1.00 52.19 219 GLN A CA 1
ATOM 1844 C C . GLN A 1 219 ? -11.977 28.206 7.152 1.00 52.19 219 GLN A C 1
ATOM 1846 O O . GLN A 1 219 ? -12.079 29.131 6.351 1.00 52.19 219 GLN A O 1
ATOM 1851 N N . GLN A 1 220 ? -13.054 27.529 7.563 1.00 51.25 220 GLN A N 1
ATOM 1852 C CA . GLN A 1 220 ? -14.401 28.082 7.392 1.00 51.25 220 GLN A CA 1
ATOM 1853 C C . GLN A 1 220 ? -14.726 28.997 8.586 1.00 51.25 220 GLN A C 1
ATOM 1855 O O . GLN A 1 220 ? -14.840 28.503 9.709 1.00 51.25 220 GLN A O 1
ATOM 1860 N N . PRO A 1 221 ? -14.852 30.323 8.391 1.00 52.00 221 PRO A N 1
ATOM 1861 C CA . PRO A 1 221 ? -15.244 31.226 9.462 1.00 52.00 221 PRO A CA 1
ATOM 1862 C C . PRO A 1 221 ? -16.721 31.016 9.820 1.00 52.00 221 PRO A C 1
ATOM 1864 O O . PRO A 1 221 ? -17.615 31.163 8.987 1.00 52.00 221 PRO A O 1
ATOM 1867 N N . HIS A 1 222 ? -16.972 30.685 11.087 1.00 47.22 222 HIS A N 1
ATOM 1868 C CA . HIS A 1 222 ? -18.287 30.799 11.707 1.00 47.22 222 HIS A CA 1
ATOM 1869 C C . HIS A 1 222 ? -18.587 32.277 11.986 1.00 47.22 222 HIS A C 1
ATOM 1871 O O . HIS A 1 222 ? -18.342 32.763 13.089 1.00 47.22 222 HIS A O 1
ATOM 1877 N N . ASP A 1 223 ? -19.160 32.970 11.004 1.00 42.44 223 ASP A N 1
ATOM 1878 C CA . ASP A 1 223 ? -19.841 34.239 11.249 1.00 42.44 223 ASP A CA 1
ATOM 1879 C C . ASP A 1 223 ? -21.302 33.965 11.606 1.00 42.44 223 ASP A C 1
ATOM 1881 O O . ASP A 1 223 ? -22.155 33.681 10.767 1.00 42.44 223 ASP A O 1
ATOM 1885 N N . ASN A 1 224 ? -21.568 34.038 12.907 1.00 53.25 224 ASN A N 1
ATOM 1886 C CA . ASN A 1 224 ? -22.899 34.088 13.484 1.00 53.25 224 ASN A CA 1
ATOM 1887 C C . ASN A 1 224 ? -23.137 35.524 13.959 1.00 53.25 224 ASN A C 1
ATOM 1889 O O . ASN A 1 224 ? -22.665 35.888 15.033 1.00 53.25 224 ASN A O 1
ATOM 1893 N N . GLN A 1 225 ? -23.897 36.318 13.203 1.00 41.34 225 GLN A N 1
ATOM 1894 C CA . GLN A 1 225 ? -24.711 37.401 13.761 1.00 41.34 225 GLN A CA 1
ATOM 1895 C C . GLN A 1 225 ? -26.036 37.500 13.004 1.00 41.34 225 GLN A C 1
ATOM 1897 O O . GLN A 1 225 ? -26.104 37.364 11.786 1.00 41.34 225 GLN A O 1
ATOM 1902 N N . GLY A 1 226 ? -27.107 37.649 13.780 1.00 44.41 226 GLY A N 1
ATOM 1903 C CA . GLY A 1 226 ? -28.481 37.524 13.322 1.00 44.41 226 GLY A CA 1
ATOM 1904 C C . GLY A 1 226 ? -29.085 38.784 12.704 1.00 44.41 226 GLY A C 1
ATOM 1905 O O . GLY A 1 226 ? -28.453 39.829 12.592 1.00 44.41 226 GLY A O 1
ATOM 1906 N N . LYS A 1 227 ? -30.395 38.650 12.451 1.00 43.84 227 LYS A N 1
ATOM 1907 C CA . LYS A 1 227 ? -31.384 39.657 12.023 1.00 43.84 227 LYS A CA 1
ATOM 1908 C C . LYS A 1 227 ? -31.399 39.970 10.521 1.00 43.84 227 LYS A C 1
ATOM 1910 O O . LYS A 1 227 ? -30.680 40.831 10.040 1.00 43.84 227 LYS A O 1
ATOM 1915 N N . ASN A 1 228 ? -32.355 39.383 9.800 1.00 38.69 228 ASN A N 1
ATOM 1916 C CA . ASN A 1 228 ? -33.615 40.051 9.440 1.00 38.69 228 ASN A CA 1
ATOM 1917 C C . ASN A 1 228 ? -34.324 39.307 8.302 1.00 38.69 228 ASN A C 1
ATOM 1919 O O . ASN A 1 228 ? -33.738 38.976 7.277 1.00 38.69 228 ASN A O 1
ATOM 1923 N N . LYS A 1 229 ? -35.630 39.105 8.491 1.00 50.78 229 LYS A N 1
ATOM 1924 C CA . LYS A 1 229 ? -36.584 38.797 7.426 1.00 50.78 229 LYS A CA 1
ATOM 1925 C C . LYS A 1 229 ? -36.487 39.879 6.346 1.00 50.78 229 LYS A C 1
ATOM 1927 O O . LYS A 1 229 ? -36.633 41.053 6.682 1.00 50.78 229 LYS A O 1
ATOM 1932 N N . LYS A 1 230 ? -36.315 39.484 5.084 1.00 42.75 230 LYS A N 1
ATOM 1933 C CA . LYS A 1 230 ? -36.933 40.125 3.914 1.00 42.75 230 LYS A CA 1
ATOM 1934 C C . LYS A 1 230 ? -36.802 39.214 2.696 1.00 42.75 230 LYS A C 1
ATOM 1936 O O . LYS A 1 230 ? -35.745 38.667 2.406 1.00 42.75 230 LYS A O 1
ATOM 1941 N N . GLU A 1 231 ? -37.945 39.037 2.055 1.00 49.84 231 GLU A N 1
ATOM 1942 C CA . GLU A 1 231 ? -38.181 38.351 0.796 1.00 49.84 231 GLU A CA 1
ATOM 1943 C C . GLU A 1 231 ? -37.237 38.861 -0.296 1.00 49.84 231 GLU A C 1
ATOM 1945 O O . GLU A 1 231 ? -37.062 40.068 -0.419 1.00 49.84 231 GLU A O 1
ATOM 1950 N N . HIS A 1 232 ? -36.701 37.975 -1.140 1.00 39.44 232 HIS A N 1
ATOM 1951 C CA . HIS A 1 232 ? -36.399 38.334 -2.526 1.00 39.44 232 HIS A CA 1
ATOM 1952 C C . HIS A 1 232 ? -36.300 37.101 -3.437 1.00 39.44 232 HIS A C 1
ATOM 1954 O O . HIS A 1 232 ? -35.354 36.323 -3.390 1.00 39.44 232 HIS A O 1
ATOM 1960 N N . LYS A 1 233 ? -37.351 36.969 -4.254 1.00 40.47 233 LYS A N 1
ATOM 1961 C CA . LYS A 1 233 ? -37.415 36.547 -5.664 1.00 40.47 233 LYS A CA 1
ATOM 1962 C C . LYS A 1 233 ? -36.245 35.746 -6.258 1.00 40.47 233 LYS A C 1
ATOM 1964 O O . LYS A 1 233 ? -35.134 36.243 -6.415 1.00 40.47 233 LYS A O 1
ATOM 1969 N N . TYR A 1 234 ? -36.627 34.579 -6.780 1.00 39.97 234 TYR A N 1
ATOM 1970 C CA . TYR A 1 234 ? -36.007 33.851 -7.886 1.00 39.97 234 TYR A CA 1
ATOM 1971 C C . TYR A 1 234 ? -35.373 34.775 -8.937 1.00 39.97 234 TYR A C 1
ATOM 1973 O O . TYR A 1 234 ? -36.048 35.635 -9.508 1.00 39.97 234 TYR A O 1
ATOM 1981 N N . ARG A 1 235 ? -34.099 34.535 -9.258 1.00 38.91 235 ARG A N 1
ATOM 1982 C CA . ARG A 1 235 ? -33.510 34.982 -10.521 1.00 38.91 235 ARG A CA 1
ATOM 1983 C C . ARG A 1 235 ? -32.581 33.901 -11.063 1.00 38.91 235 ARG A C 1
ATOM 1985 O O . ARG A 1 235 ? -31.613 33.514 -10.418 1.00 38.91 235 ARG A O 1
ATOM 1992 N N . GLU A 1 236 ? -32.957 33.391 -12.229 1.00 44.94 236 GLU A N 1
ATOM 1993 C CA . GLU A 1 236 ? -32.251 32.370 -13.000 1.00 44.94 236 GLU A CA 1
ATOM 1994 C C . GLU A 1 236 ? -30.807 32.770 -13.347 1.00 44.94 236 GLU A C 1
ATOM 1996 O O . GLU A 1 236 ? -30.538 33.955 -13.569 1.00 44.94 236 GLU A O 1
ATOM 2001 N N . PRO A 1 237 ? -29.888 31.805 -13.525 1.00 46.97 237 PRO A N 1
ATOM 2002 C CA . PRO A 1 237 ? -28.652 32.048 -14.248 1.00 46.97 237 PRO A CA 1
ATOM 2003 C C . PRO A 1 237 ? -28.875 31.861 -15.757 1.00 46.97 237 PRO A C 1
ATOM 2005 O O . PRO A 1 237 ? -28.894 30.744 -16.282 1.00 46.97 237 PRO A O 1
ATOM 2008 N N . SER A 1 238 ? -29.008 32.980 -16.468 1.00 39.16 238 SER A N 1
ATOM 2009 C CA . SER A 1 238 ? -28.896 33.021 -17.921 1.00 39.16 238 SER A CA 1
ATOM 2010 C C . SER A 1 238 ? -27.450 32.787 -18.376 1.00 39.16 238 SER A C 1
ATOM 2012 O O . SER A 1 238 ? -26.463 33.160 -17.741 1.00 39.16 238 SER A O 1
ATOM 2014 N N . LYS A 1 239 ? -27.352 32.118 -19.522 1.00 48.22 239 LYS A N 1
ATOM 2015 C CA . LYS A 1 239 ? -26.145 31.802 -20.283 1.00 48.22 239 LYS A CA 1
ATOM 2016 C C . LYS A 1 239 ? -25.596 33.067 -20.952 1.00 48.22 239 LYS A C 1
ATOM 2018 O O . LYS A 1 239 ? -26.338 33.664 -21.716 1.00 48.22 239 LYS A O 1
ATOM 2023 N N . GLU A 1 240 ? -24.301 33.370 -20.826 1.00 42.81 240 GLU A N 1
ATOM 2024 C CA . GLU A 1 240 ? -23.543 34.136 -21.841 1.00 42.81 240 GLU A CA 1
ATOM 2025 C C . GLU A 1 240 ? -22.027 34.065 -21.572 1.00 42.81 240 GLU A C 1
ATOM 2027 O O . GLU A 1 240 ? -21.528 34.482 -20.539 1.00 42.81 240 GLU A O 1
ATOM 2032 N N . LYS A 1 241 ? -21.298 33.234 -22.327 1.00 44.78 241 LYS A N 1
ATOM 2033 C CA . LYS A 1 241 ? -20.506 33.568 -23.532 1.00 44.78 241 LYS A CA 1
ATOM 2034 C C . LYS A 1 241 ? -19.216 34.374 -23.273 1.00 44.78 241 LYS A C 1
ATOM 2036 O O . LYS A 1 241 ? -19.231 35.583 -23.137 1.00 44.78 241 LYS A O 1
ATOM 2041 N N . LYS A 1 242 ? -18.112 33.653 -23.523 1.00 42.38 242 LYS A N 1
ATOM 2042 C CA . LYS A 1 242 ? -17.033 33.979 -24.479 1.00 42.38 242 LYS A CA 1
ATOM 2043 C C . LYS A 1 242 ? -16.017 35.097 -24.149 1.00 42.38 242 LYS A C 1
ATOM 2045 O O . LYS A 1 242 ? -16.340 36.216 -23.800 1.00 42.38 242 LYS A O 1
ATOM 2050 N N . ILE A 1 243 ? -14.779 34.758 -24.539 1.00 41.19 243 ILE A N 1
ATOM 2051 C CA . ILE A 1 243 ? -13.641 35.617 -24.923 1.00 41.19 243 ILE A CA 1
ATOM 2052 C C . ILE A 1 243 ? -12.747 36.113 -23.777 1.00 41.19 243 ILE A C 1
ATOM 2054 O O . ILE A 1 243 ? -13.031 37.099 -23.113 1.00 41.19 243 ILE A O 1
ATOM 2058 N N . LYS A 1 244 ? -11.571 35.476 -23.666 1.00 42.66 244 LYS A N 1
ATOM 2059 C CA . LYS A 1 244 ? -10.255 36.145 -23.741 1.00 42.66 244 LYS A CA 1
ATOM 2060 C C . LYS A 1 244 ? -9.142 35.102 -23.926 1.00 42.66 244 LYS A C 1
ATOM 2062 O O . LYS A 1 244 ? -8.521 34.617 -22.987 1.00 42.66 244 LYS A O 1
ATOM 2067 N N . LYS A 1 245 ? -8.912 34.747 -25.195 1.00 43.25 245 LYS A N 1
ATOM 2068 C CA . LYS A 1 245 ? -7.569 34.422 -25.694 1.00 43.25 245 LYS A CA 1
ATOM 2069 C C . LYS A 1 245 ? -6.807 35.745 -25.822 1.00 43.25 245 LYS A C 1
ATOM 2071 O O . LYS A 1 245 ? -7.427 36.745 -26.148 1.00 43.25 245 LYS A O 1
ATOM 2076 N N . GLU A 1 246 ? -5.491 35.665 -25.639 1.00 41.75 246 GLU A N 1
ATOM 2077 C CA . GLU A 1 246 ? -4.435 36.617 -26.032 1.00 41.75 246 GLU A CA 1
ATOM 2078 C C . GLU A 1 246 ? -3.671 37.250 -24.871 1.00 41.75 246 GLU A C 1
ATOM 2080 O O . GLU A 1 246 ? -4.107 38.208 -24.244 1.00 41.75 246 GLU A O 1
ATOM 2085 N N . LYS A 1 247 ? -2.465 36.713 -24.648 1.00 44.62 247 LYS A N 1
ATOM 2086 C CA . LYS A 1 247 ? -1.172 37.424 -24.616 1.00 44.62 247 LYS A CA 1
ATOM 2087 C C . LYS A 1 247 ? -0.166 36.547 -23.874 1.00 44.62 247 LYS A C 1
ATOM 2089 O O . LYS A 1 247 ? -0.262 36.391 -22.663 1.00 44.62 247 LYS A O 1
ATOM 2094 N N . LYS A 1 248 ? 0.782 35.975 -24.629 1.00 43.47 248 LYS A N 1
ATOM 2095 C CA . LYS A 1 248 ? 2.199 35.730 -24.269 1.00 43.47 248 LYS A CA 1
ATOM 2096 C C . LYS A 1 248 ? 2.861 34.876 -25.360 1.00 43.47 248 LYS A C 1
ATOM 2098 O O . LYS A 1 248 ? 3.174 33.704 -25.182 1.00 43.47 248 LYS A O 1
ATOM 2103 N N . LYS A 1 249 ? 3.059 35.497 -26.528 1.00 44.97 249 LYS A N 1
ATOM 2104 C CA . LYS A 1 249 ? 4.146 35.148 -27.454 1.00 44.97 249 LYS A CA 1
ATOM 2105 C C . LYS A 1 249 ? 5.391 35.954 -27.052 1.00 44.97 249 LYS A C 1
ATOM 2107 O O . LYS A 1 249 ? 5.263 36.995 -26.423 1.00 44.97 249 LYS A O 1
ATOM 2112 N N . SER A 1 250 ? 6.548 35.443 -27.477 1.00 47.31 250 SER A N 1
ATOM 2113 C CA . SER A 1 250 ? 7.900 36.028 -27.478 1.00 47.31 250 SER A CA 1
ATOM 2114 C C . SER A 1 250 ? 8.747 35.934 -26.197 1.00 47.31 250 SER A C 1
ATOM 2116 O O . SER A 1 250 ? 8.979 36.919 -25.504 1.00 47.31 250 SER A O 1
ATOM 2118 N N . LYS A 1 251 ? 9.382 34.773 -25.990 1.00 47.12 251 LYS A N 1
ATOM 2119 C CA . LYS A 1 251 ? 10.789 34.730 -25.549 1.00 47.12 251 LYS A CA 1
ATOM 2120 C C . LYS A 1 251 ? 11.610 33.947 -26.576 1.00 47.12 251 LYS A C 1
ATOM 2122 O O . LYS A 1 251 ? 11.668 32.723 -26.570 1.00 47.12 251 LYS A O 1
ATOM 2127 N N . LYS A 1 252 ? 12.187 34.707 -27.510 1.00 44.84 252 LYS A N 1
ATOM 2128 C CA . LYS A 1 252 ? 13.248 34.306 -28.443 1.00 44.84 252 LYS A CA 1
ATOM 2129 C C . LYS A 1 252 ? 14.480 33.941 -27.603 1.00 44.84 252 LYS A C 1
ATOM 2131 O O . LYS A 1 252 ? 15.105 34.830 -27.033 1.00 44.84 252 LYS A O 1
ATOM 2136 N N . HIS A 1 253 ? 14.837 32.663 -27.513 1.00 44.28 253 HIS A N 1
ATOM 2137 C CA . HIS A 1 253 ? 16.144 32.263 -26.992 1.00 44.28 253 HIS A CA 1
ATOM 2138 C C . HIS A 1 253 ? 17.180 32.360 -28.119 1.00 44.28 253 HIS A C 1
ATOM 2140 O O . HIS A 1 253 ? 17.175 31.558 -29.051 1.00 44.28 253 HIS A O 1
ATOM 2146 N N . LYS A 1 254 ? 18.062 33.364 -28.025 1.00 44.84 254 LYS A N 1
ATOM 2147 C CA . LYS A 1 254 ? 19.328 33.427 -28.766 1.00 44.84 254 LYS A CA 1
ATOM 2148 C C . LYS A 1 254 ? 20.174 32.214 -28.371 1.00 44.84 254 LYS A C 1
ATOM 2150 O O . LYS A 1 254 ? 20.590 32.094 -27.221 1.00 44.84 254 LYS A O 1
ATOM 2155 N N . ARG A 1 255 ? 20.409 31.307 -29.319 1.00 43.56 255 ARG A N 1
ATOM 2156 C CA . ARG A 1 255 ? 21.434 30.266 -29.214 1.00 43.56 255 ARG A CA 1
ATOM 2157 C C . ARG A 1 255 ? 22.771 30.904 -29.573 1.00 43.56 255 ARG A C 1
ATOM 2159 O O . ARG A 1 255 ? 23.010 31.205 -30.736 1.00 43.56 255 ARG A O 1
ATOM 2166 N N . HIS A 1 256 ? 23.611 31.139 -28.573 1.00 48.78 256 HIS A N 1
ATOM 2167 C CA . HIS A 1 256 ? 25.021 31.422 -28.803 1.00 48.78 256 HIS A CA 1
ATOM 2168 C C . HIS A 1 256 ? 25.744 30.090 -29.012 1.00 48.78 256 HIS A C 1
ATOM 2170 O O . HIS A 1 256 ? 25.735 29.225 -28.137 1.00 48.78 256 HIS A O 1
ATOM 2176 N N . HIS A 1 257 ? 26.324 29.924 -30.198 1.00 43.62 257 HIS A N 1
ATOM 2177 C CA . HIS A 1 257 ? 27.317 28.900 -30.482 1.00 43.62 257 HIS A CA 1
ATOM 2178 C C . HIS A 1 257 ? 28.640 29.354 -29.864 1.00 43.62 257 HIS A C 1
ATOM 2180 O O . HIS A 1 257 ? 29.276 30.270 -30.376 1.00 43.62 257 HIS A O 1
ATOM 2186 N N . SER A 1 258 ? 29.038 28.748 -28.749 1.00 45.75 258 SER A N 1
ATOM 2187 C CA . SER A 1 258 ? 30.406 28.844 -28.247 1.00 45.75 258 SER A CA 1
ATOM 2188 C C . SER A 1 258 ? 31.222 27.696 -28.833 1.00 45.75 258 SER A C 1
ATOM 2190 O O . SER A 1 258 ? 31.055 26.525 -28.492 1.00 45.75 258 SER A O 1
ATOM 2192 N N . SER A 1 259 ? 32.087 28.072 -29.766 1.00 41.53 259 SER A N 1
ATOM 2193 C CA . SER A 1 259 ? 33.195 27.288 -30.294 1.00 41.53 259 SER A CA 1
ATOM 2194 C C . SER A 1 259 ? 34.092 26.787 -29.161 1.00 41.53 259 SER A C 1
ATOM 2196 O O . SER A 1 259 ? 34.562 27.561 -28.328 1.00 41.53 259 SER A O 1
ATOM 2198 N N . SER A 1 260 ? 34.335 25.480 -29.148 1.00 40.41 260 SER A N 1
ATOM 2199 C CA . SER A 1 260 ? 35.263 24.815 -28.245 1.00 40.41 260 SER A CA 1
ATOM 2200 C C . SER A 1 260 ? 36.710 25.080 -28.668 1.00 40.41 260 SER A C 1
ATOM 2202 O O . SER A 1 260 ? 37.213 24.435 -29.587 1.00 40.41 260 SER A O 1
ATOM 2204 N N . SER A 1 261 ? 37.401 25.979 -27.974 1.00 42.75 261 SER A N 1
ATOM 2205 C CA . SER A 1 261 ? 38.862 25.982 -27.922 1.00 42.75 261 SER A CA 1
ATOM 2206 C C . SER A 1 261 ? 39.308 25.052 -26.792 1.00 42.75 261 SER A C 1
ATOM 2208 O O . SER A 1 261 ? 39.008 25.235 -25.613 1.00 42.75 261 SER A O 1
ATOM 2210 N N . ARG A 1 262 ? 39.972 23.970 -27.196 1.00 49.12 262 ARG A N 1
ATOM 2211 C CA . ARG A 1 262 ? 40.536 22.928 -26.344 1.00 49.12 262 ARG A CA 1
ATOM 2212 C C . ARG A 1 262 ? 41.957 23.361 -25.995 1.00 49.12 262 ARG A C 1
ATOM 2214 O O . ARG A 1 262 ? 42.865 23.127 -26.781 1.00 49.12 262 ARG A O 1
ATOM 2221 N N . SER A 1 263 ? 42.141 23.999 -24.843 1.00 46.84 263 SER A N 1
ATOM 2222 C CA . SER A 1 263 ? 43.469 24.259 -24.285 1.00 46.84 263 SER A CA 1
ATOM 2223 C C . SER A 1 263 ? 43.609 23.691 -22.871 1.00 46.84 263 SER A C 1
ATOM 2225 O O . SER A 1 263 ? 42.708 23.708 -22.032 1.00 46.84 263 SER A O 1
ATOM 2227 N N . SER A 1 264 ? 44.774 23.090 -22.689 1.00 53.41 264 SER A N 1
ATOM 2228 C CA . SER A 1 264 ? 45.362 22.437 -21.526 1.00 53.41 264 SER A CA 1
ATOM 2229 C C . SER A 1 264 ? 45.225 23.200 -20.204 1.00 53.41 264 SER A C 1
ATOM 2231 O O . SER A 1 264 ? 45.621 24.356 -20.109 1.00 53.41 264 SER A O 1
ATOM 2233 N N . SER A 1 265 ? 44.793 22.518 -19.137 1.00 45.94 265 SER A N 1
ATOM 2234 C CA . SER A 1 265 ? 45.145 22.909 -17.762 1.00 45.94 265 SER A CA 1
ATOM 2235 C C . SER A 1 265 ? 45.078 21.718 -16.798 1.00 45.94 265 SER A C 1
ATOM 2237 O O . SER A 1 265 ? 44.043 21.358 -16.237 1.00 45.94 265 SER A O 1
ATOM 2239 N N . VAL A 1 266 ? 46.233 21.090 -16.587 1.00 52.69 266 VAL A N 1
ATOM 2240 C CA . VAL A 1 266 ? 46.460 20.066 -15.563 1.00 52.69 266 VAL A CA 1
ATOM 2241 C C . VAL A 1 266 ? 46.933 20.772 -14.286 1.00 52.69 266 VAL A C 1
ATOM 2243 O O . VAL A 1 266 ? 48.094 20.673 -13.932 1.00 52.69 266 VAL A O 1
ATOM 2246 N N . SER A 1 267 ? 46.073 21.554 -13.615 1.00 54.06 267 SER A N 1
ATOM 2247 C CA . SER A 1 267 ? 46.392 22.116 -12.279 1.00 54.06 267 SER A CA 1
ATOM 2248 C C . SER A 1 267 ? 45.174 22.715 -11.545 1.00 54.06 267 SER A C 1
ATOM 2250 O O . SER A 1 267 ? 45.082 23.918 -11.326 1.00 54.06 267 SER A O 1
ATOM 2252 N N . SER A 1 268 ? 44.160 21.912 -11.183 1.00 49.91 268 SER A N 1
ATOM 2253 C CA . SER A 1 268 ? 43.040 22.429 -10.352 1.00 49.91 268 SER A CA 1
ATOM 2254 C C . SER A 1 268 ? 42.253 21.386 -9.537 1.00 49.91 268 SER A C 1
ATOM 2256 O O . SER A 1 268 ? 41.099 21.609 -9.161 1.00 49.91 268 SER A O 1
ATOM 2258 N N . LYS A 1 269 ? 42.850 20.232 -9.201 1.00 54.41 269 LYS A N 1
ATOM 2259 C CA . LYS A 1 269 ? 42.171 19.213 -8.368 1.00 54.41 269 LYS A CA 1
ATOM 2260 C C . LYS A 1 269 ? 41.995 19.639 -6.897 1.00 54.41 269 LYS A C 1
ATOM 2262 O O . LYS A 1 269 ? 41.029 19.207 -6.273 1.00 54.41 269 LYS A O 1
ATOM 2267 N N . SER A 1 270 ? 42.842 20.532 -6.372 1.00 56.62 270 SER A N 1
ATOM 2268 C CA . SER A 1 270 ? 42.766 21.009 -4.977 1.00 56.62 270 SER A CA 1
ATOM 2269 C C . SER A 1 270 ? 41.579 21.964 -4.724 1.00 56.62 270 SER A C 1
ATOM 2271 O O . SER A 1 270 ? 40.786 21.759 -3.804 1.00 56.62 270 SER A O 1
ATOM 2273 N N . SER A 1 271 ? 41.332 22.935 -5.613 1.00 55.66 271 SER A N 1
ATOM 2274 C CA . SER A 1 271 ? 40.287 23.960 -5.413 1.00 55.66 271 SER A CA 1
ATOM 2275 C C . SER A 1 271 ? 38.845 23.440 -5.546 1.00 55.66 271 SER A C 1
ATOM 2277 O O . SER A 1 271 ? 37.906 24.033 -5.006 1.00 55.66 271 SER A O 1
ATOM 2279 N N . ARG A 1 272 ? 38.638 22.299 -6.222 1.00 59.88 272 ARG A N 1
ATOM 2280 C CA . ARG A 1 272 ? 37.324 21.631 -6.294 1.00 59.88 272 ARG A CA 1
ATOM 2281 C C . ARG A 1 272 ? 36.947 20.904 -5.005 1.00 59.88 272 ARG A C 1
ATOM 2283 O O . ARG A 1 272 ? 35.751 20.737 -4.766 1.00 59.88 272 ARG A O 1
ATOM 2290 N N . LYS A 1 273 ? 37.920 20.483 -4.191 1.00 65.44 273 LYS A N 1
ATOM 2291 C CA . LYS A 1 273 ? 37.657 19.776 -2.930 1.00 65.44 273 LYS A CA 1
ATOM 2292 C C . LYS A 1 273 ? 37.112 20.744 -1.873 1.00 65.44 273 LYS A C 1
ATOM 2294 O O . LYS A 1 273 ? 36.012 20.531 -1.372 1.00 65.44 273 LYS A O 1
ATOM 2299 N N . VAL A 1 274 ? 37.752 21.906 -1.734 1.00 66.44 274 VAL A N 1
ATOM 2300 C CA . VAL A 1 274 ? 37.325 22.985 -0.822 1.00 66.44 274 VAL A CA 1
ATOM 2301 C C . VAL A 1 274 ? 35.915 23.507 -1.147 1.00 66.44 274 VAL A C 1
ATOM 2303 O O . VAL A 1 274 ? 35.113 23.775 -0.255 1.00 66.44 274 VAL A O 1
ATOM 2306 N N . LYS A 1 275 ? 35.546 23.610 -2.435 1.00 69.31 275 LYS A N 1
ATOM 2307 C CA . LYS A 1 275 ? 34.183 24.022 -2.835 1.00 69.31 275 LYS A CA 1
ATOM 2308 C C . LYS A 1 275 ? 33.108 22.969 -2.536 1.00 69.31 275 LYS A C 1
ATOM 2310 O O . LYS A 1 275 ? 31.941 23.336 -2.402 1.00 69.31 275 LYS A O 1
ATOM 2315 N N . LYS A 1 276 ? 33.461 21.681 -2.470 1.00 72.06 276 LYS A N 1
ATOM 2316 C CA . LYS A 1 276 ? 32.516 20.615 -2.099 1.00 72.06 276 LYS A CA 1
ATOM 2317 C C . LYS A 1 276 ? 32.283 20.586 -0.590 1.00 72.06 276 LYS A C 1
ATOM 2319 O O . LYS A 1 276 ? 31.127 20.507 -0.189 1.00 72.06 276 LYS A O 1
ATOM 2324 N N . GLU A 1 277 ? 33.337 20.747 0.204 1.00 76.06 277 GLU A N 1
ATOM 2325 C CA . GLU A 1 277 ? 33.266 20.764 1.674 1.00 76.06 277 GLU A CA 1
ATOM 2326 C C . GLU A 1 277 ? 32.418 21.938 2.194 1.00 76.06 277 GLU A C 1
ATOM 2328 O O . GLU A 1 277 ? 31.471 21.731 2.954 1.00 76.06 277 GLU A O 1
ATOM 2333 N N . LYS A 1 278 ? 32.612 23.149 1.648 1.00 80.00 278 LYS A N 1
ATOM 2334 C CA . LYS A 1 278 ? 31.776 24.316 1.999 1.00 80.00 278 LYS A CA 1
ATOM 2335 C C . LYS A 1 278 ? 30.287 24.122 1.677 1.00 80.00 278 LYS A C 1
ATOM 2337 O O . LYS A 1 278 ? 29.424 24.615 2.399 1.00 80.00 278 LYS A O 1
ATOM 2342 N N . LYS A 1 279 ? 29.958 23.387 0.605 1.00 82.06 279 LYS A N 1
ATOM 2343 C CA . LYS A 1 279 ? 28.560 23.078 0.249 1.00 82.06 279 LYS A CA 1
ATOM 2344 C C . LYS A 1 279 ? 27.942 22.022 1.164 1.00 82.06 279 LYS A C 1
ATOM 2346 O O . LYS A 1 279 ? 26.751 22.115 1.447 1.00 82.06 279 LYS A O 1
ATOM 2351 N N . SER A 1 280 ? 28.706 21.024 1.613 1.00 81.44 280 SER A N 1
ATOM 2352 C CA . SER A 1 280 ? 28.203 20.052 2.593 1.00 81.44 280 SER A CA 1
ATOM 2353 C C . SER A 1 280 ? 27.962 20.695 3.956 1.00 81.44 280 SER A C 1
ATOM 2355 O O . SER A 1 280 ? 26.930 20.432 4.562 1.00 81.44 280 SER A O 1
ATOM 2357 N N . GLU A 1 281 ? 28.837 21.597 4.403 1.00 87.62 281 GLU A N 1
ATOM 2358 C CA . GLU A 1 281 ? 28.656 22.311 5.673 1.00 87.62 281 GLU A CA 1
ATOM 2359 C C . GLU A 1 281 ? 27.410 23.201 5.674 1.00 87.62 281 GLU A C 1
ATOM 2361 O O . GLU A 1 281 ? 26.656 23.201 6.645 1.00 87.62 281 GLU A O 1
ATOM 2366 N N . GLN A 1 282 ? 27.145 23.918 4.576 1.00 88.75 282 GLN A N 1
ATOM 2367 C CA . GLN A 1 282 ? 25.923 24.719 4.442 1.00 88.75 282 GLN A CA 1
ATOM 2368 C C . GLN A 1 282 ? 24.656 23.860 4.519 1.00 88.75 282 GLN A C 1
ATOM 2370 O O . GLN A 1 282 ? 23.708 24.243 5.199 1.00 88.75 282 GLN A O 1
ATOM 2375 N N . LYS A 1 283 ? 24.653 22.677 3.893 1.00 88.88 283 LYS A N 1
ATOM 2376 C CA . LYS A 1 283 ? 23.518 21.744 3.972 1.00 88.88 283 LYS 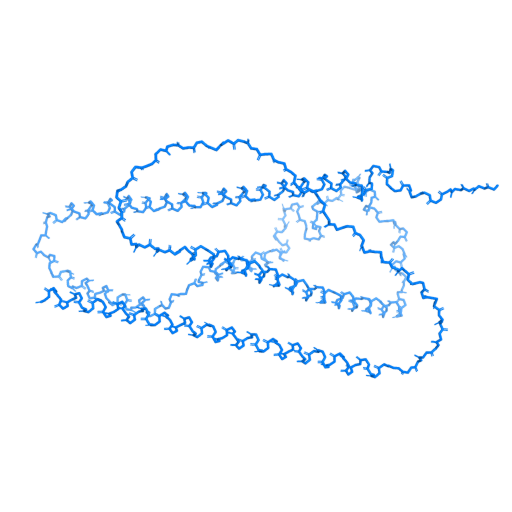A CA 1
ATOM 2377 C C . LYS A 1 283 ? 23.304 21.196 5.381 1.00 88.88 283 LYS A C 1
ATOM 2379 O O . LYS A 1 283 ? 22.167 21.097 5.823 1.00 88.88 283 LYS A O 1
ATOM 2384 N N . ILE A 1 284 ? 24.383 20.873 6.095 1.00 89.25 284 ILE A N 1
ATOM 2385 C CA . ILE A 1 284 ? 24.299 20.405 7.487 1.00 89.25 284 ILE A CA 1
ATOM 2386 C C . ILE A 1 284 ? 23.739 21.510 8.389 1.00 89.25 284 ILE A C 1
ATOM 2388 O O . ILE A 1 284 ? 22.913 21.229 9.252 1.00 89.25 284 ILE A O 1
ATOM 2392 N N . LYS A 1 285 ? 24.151 22.768 8.183 1.00 92.69 285 LYS A N 1
ATOM 2393 C CA . LYS A 1 285 ? 23.607 23.912 8.931 1.00 92.69 285 LYS A CA 1
ATOM 2394 C C . LYS A 1 285 ? 22.114 24.114 8.667 1.00 92.69 285 LYS A C 1
ATOM 2396 O O . LYS A 1 285 ? 21.375 24.302 9.622 1.00 92.69 285 LYS A O 1
ATOM 2401 N N . GLN A 1 286 ? 21.677 24.014 7.410 1.00 91.00 286 GLN A N 1
ATOM 2402 C CA . GLN A 1 286 ? 20.255 24.101 7.051 1.00 91.00 286 GLN A CA 1
ATOM 2403 C C . GLN A 1 286 ? 19.435 22.982 7.701 1.00 91.00 286 GLN A C 1
ATOM 2405 O O . GLN A 1 286 ? 18.447 23.264 8.363 1.00 91.00 286 GLN A O 1
ATOM 2410 N N . HIS A 1 287 ? 19.907 21.735 7.623 1.00 89.38 287 HIS A N 1
ATOM 2411 C CA . HIS A 1 287 ? 19.215 20.601 8.238 1.00 89.38 287 HIS A CA 1
ATOM 2412 C C . HIS A 1 287 ? 19.062 20.751 9.758 1.00 89.38 287 HIS A C 1
ATOM 2414 O O . HIS A 1 287 ? 18.003 20.464 10.307 1.00 89.38 287 HIS A O 1
ATOM 2420 N N . LYS A 1 288 ? 20.109 21.225 10.447 1.00 93.94 288 LYS A N 1
ATOM 2421 C CA . LYS A 1 288 ? 20.052 21.477 11.895 1.00 93.94 288 LYS A CA 1
ATOM 2422 C C . LYS A 1 288 ? 19.045 22.569 12.254 1.00 93.94 288 LYS A C 1
ATOM 2424 O O . LYS A 1 288 ? 18.399 22.470 13.292 1.00 93.94 288 LYS A O 1
ATOM 2429 N N . GLU A 1 289 ? 18.913 23.596 11.420 1.00 94.06 289 GLU A N 1
ATOM 2430 C CA . GLU A 1 289 ? 17.932 24.661 11.638 1.00 94.06 289 GLU A CA 1
ATOM 2431 C C . GLU A 1 289 ? 16.500 24.157 11.414 1.00 94.06 289 GLU A C 1
ATOM 2433 O O . GLU A 1 289 ? 15.627 24.381 12.251 1.00 94.06 289 GLU A O 1
ATOM 2438 N N . ASP A 1 290 ? 16.278 23.369 10.360 1.00 91.69 290 ASP A N 1
ATOM 2439 C CA . ASP A 1 290 ? 14.979 22.747 10.090 1.00 91.69 290 ASP A CA 1
ATOM 2440 C C . ASP A 1 290 ? 14.554 21.794 11.224 1.00 91.69 290 ASP A C 1
ATOM 2442 O O . ASP A 1 290 ? 13.383 21.752 11.610 1.00 91.69 290 ASP A O 1
ATOM 2446 N N . GLU A 1 291 ? 15.498 21.046 11.807 1.00 92.44 291 GLU A N 1
ATOM 2447 C CA . GLU A 1 291 ? 15.247 20.211 12.988 1.00 92.44 291 GLU A CA 1
ATOM 2448 C C . GLU A 1 291 ? 14.864 21.037 14.220 1.00 92.44 291 GLU A C 1
ATOM 2450 O O . GLU A 1 291 ? 13.933 20.662 14.937 1.00 92.44 291 GLU A O 1
ATOM 2455 N N . ARG A 1 292 ? 15.522 22.179 14.451 1.00 95.06 292 ARG A N 1
ATOM 2456 C CA . ARG A 1 292 ? 15.179 23.090 15.555 1.00 95.06 292 ARG A CA 1
ATOM 2457 C C . ARG A 1 292 ? 13.772 23.658 15.402 1.00 95.06 292 ARG A C 1
ATOM 2459 O O . ARG A 1 292 ? 12.994 23.604 16.352 1.00 95.06 292 ARG A O 1
ATOM 2466 N N . ILE A 1 293 ? 13.411 24.102 14.199 1.00 93.94 293 ILE A N 1
ATOM 2467 C CA . ILE A 1 293 ? 12.067 24.615 13.895 1.00 93.94 293 ILE A CA 1
ATOM 2468 C C . ILE A 1 293 ? 11.005 23.526 14.124 1.00 93.94 293 ILE A C 1
ATOM 2470 O O . ILE A 1 293 ? 9.948 23.788 14.707 1.00 93.94 293 ILE A O 1
ATOM 2474 N N . LYS A 1 294 ? 11.279 22.278 13.717 1.00 94.38 294 LYS A N 1
ATOM 2475 C CA . LYS A 1 294 ? 10.379 21.138 13.967 1.00 94.38 294 LYS A CA 1
ATOM 2476 C C . LYS A 1 294 ? 10.197 20.864 15.461 1.00 94.38 294 LYS A C 1
ATOM 2478 O O . LYS A 1 294 ? 9.068 20.631 15.897 1.00 94.38 294 LYS A O 1
ATOM 2483 N N . GLN A 1 295 ? 11.275 20.909 16.244 1.00 93.62 295 GLN A N 1
ATOM 2484 C CA . GLN A 1 295 ? 11.216 20.721 17.696 1.00 93.62 295 GLN A CA 1
ATOM 2485 C C . GLN A 1 295 ? 10.417 21.833 18.384 1.00 93.62 295 GLN A C 1
ATOM 2487 O O . GLN A 1 295 ? 9.563 21.534 19.219 1.00 93.62 295 GLN A O 1
ATOM 2492 N N . GLU A 1 296 ? 10.614 23.092 17.989 1.00 96.06 296 GLU A N 1
ATOM 2493 C CA . GLU A 1 296 ? 9.864 24.229 18.531 1.00 96.06 296 GLU A CA 1
ATOM 2494 C C . GLU A 1 296 ? 8.363 24.122 18.211 1.00 96.06 296 GLU A C 1
ATOM 2496 O O . GLU A 1 296 ? 7.510 24.314 19.080 1.00 96.06 296 GLU A O 1
ATOM 2501 N N . LYS A 1 297 ? 8.012 23.729 16.978 1.00 96.38 297 LYS A N 1
ATOM 2502 C CA . LYS A 1 297 ? 6.614 23.495 16.582 1.00 96.38 297 LYS A CA 1
ATOM 2503 C C . LYS A 1 297 ? 5.968 22.374 17.403 1.00 96.38 297 LYS A C 1
ATOM 2505 O O . LYS A 1 297 ? 4.809 22.491 17.799 1.00 96.38 297 LYS A O 1
ATOM 2510 N N . LEU A 1 298 ? 6.715 21.307 17.692 1.00 93.88 298 LEU A N 1
ATOM 2511 C CA . LEU A 1 298 ? 6.243 20.202 18.526 1.00 93.88 298 LEU A CA 1
ATOM 2512 C C . LEU A 1 298 ? 6.030 20.633 19.986 1.00 93.88 298 LEU A C 1
ATOM 2514 O O . LEU A 1 298 ? 5.049 20.224 20.606 1.00 93.88 298 LEU A O 1
ATOM 2518 N N . GLN A 1 299 ? 6.915 21.471 20.531 1.00 95.19 299 GLN A N 1
ATOM 2519 C CA . GLN A 1 299 ? 6.759 22.039 21.873 1.00 95.19 299 GLN A CA 1
ATOM 2520 C C . GLN A 1 299 ? 5.517 22.933 21.962 1.00 95.19 299 GLN A C 1
ATOM 2522 O O . GLN A 1 299 ? 4.697 22.731 22.856 1.00 95.19 299 GLN A O 1
ATOM 2527 N N . LYS A 1 300 ? 5.298 23.816 20.978 1.00 96.56 300 LYS A N 1
ATOM 2528 C CA . LYS A 1 300 ? 4.089 24.657 20.898 1.00 96.56 300 LYS A CA 1
ATOM 2529 C C . LYS A 1 300 ? 2.797 23.833 20.887 1.00 96.56 300 LYS A C 1
ATOM 2531 O O . LYS A 1 300 ? 1.866 24.155 21.619 1.00 96.56 300 LYS A O 1
ATOM 2536 N N . LEU A 1 301 ? 2.754 22.731 20.131 1.00 94.25 301 LEU A N 1
ATOM 2537 C CA . LEU A 1 301 ? 1.599 21.820 20.115 1.00 94.25 301 LEU A CA 1
ATOM 2538 C C . LEU A 1 301 ? 1.356 21.140 21.473 1.00 94.25 301 LEU A C 1
ATOM 2540 O O . LEU A 1 301 ? 0.207 20.966 21.882 1.00 94.25 301 LEU A O 1
ATOM 2544 N N . ARG A 1 302 ? 2.421 20.762 22.193 1.00 94.75 302 ARG A N 1
ATOM 2545 C CA . ARG A 1 302 ? 2.308 20.178 23.543 1.00 94.75 302 ARG A CA 1
ATOM 2546 C C . ARG A 1 302 ? 1.772 21.190 24.554 1.00 94.75 302 ARG A C 1
ATOM 2548 O O . ARG A 1 302 ? 0.894 20.852 25.344 1.00 94.75 302 ARG A O 1
ATOM 2555 N N . GLU A 1 303 ? 2.263 22.424 24.507 1.00 96.56 303 GLU A N 1
ATOM 2556 C CA . GLU A 1 303 ? 1.779 23.507 25.366 1.00 96.56 303 GLU A CA 1
ATOM 2557 C C . GLU A 1 303 ? 0.318 23.862 25.079 1.00 96.56 303 GLU A C 1
ATOM 2559 O O . GLU A 1 303 ? -0.464 24.071 26.007 1.00 96.56 303 GLU A O 1
ATOM 2564 N N . GLU A 1 304 ? -0.073 23.899 23.805 1.00 96.19 304 GLU A N 1
ATOM 2565 C CA . GLU A 1 304 ? -1.458 24.142 23.408 1.00 96.19 304 GLU A CA 1
ATOM 2566 C C . GLU A 1 304 ? -2.393 23.045 23.932 1.00 96.19 304 GLU A C 1
ATOM 2568 O O . GLU A 1 304 ? -3.446 23.347 24.499 1.00 96.19 304 GLU A O 1
ATOM 2573 N N . ARG A 1 305 ? -1.987 21.775 23.821 1.00 95.00 305 ARG A N 1
ATOM 2574 C CA . ARG A 1 305 ? -2.743 20.644 24.370 1.00 95.00 305 ARG A CA 1
ATOM 2575 C C . ARG A 1 305 ? -2.922 20.760 25.885 1.00 95.00 305 ARG A C 1
ATOM 2577 O O . ARG A 1 305 ? -4.047 20.656 26.364 1.00 95.00 305 ARG A O 1
ATOM 2584 N N . LEU A 1 306 ? -1.852 21.067 26.623 1.00 96.94 306 LEU A N 1
ATOM 2585 C CA . LEU A 1 306 ? -1.920 21.280 28.074 1.00 96.94 306 LEU A CA 1
ATOM 2586 C C . LEU A 1 306 ? -2.843 22.447 28.453 1.00 96.94 306 LEU A C 1
ATOM 2588 O O . LEU A 1 306 ? -3.541 22.381 29.464 1.00 96.94 306 LEU A O 1
ATOM 2592 N N . LYS A 1 307 ? -2.878 23.521 27.654 1.00 97.12 307 LYS A N 1
ATOM 2593 C CA . LYS A 1 307 ? -3.819 24.632 27.868 1.00 97.12 307 LYS A CA 1
ATOM 2594 C C . LYS A 1 307 ? -5.272 24.183 27.689 1.00 97.12 307 LYS A C 1
ATOM 2596 O O . LYS A 1 307 ? -6.103 24.551 28.517 1.00 97.12 307 LYS A O 1
ATOM 2601 N N . ARG A 1 308 ? -5.575 23.376 26.664 1.00 94.94 308 ARG A N 1
ATOM 2602 C CA . ARG A 1 308 ? -6.926 22.820 26.447 1.00 94.94 308 ARG A CA 1
ATOM 2603 C C . ARG A 1 308 ? -7.346 21.898 27.590 1.00 94.94 308 ARG A C 1
ATOM 2605 O O . ARG A 1 308 ? -8.422 22.091 28.144 1.00 94.94 308 ARG A O 1
ATOM 2612 N N . GLU A 1 309 ? -6.468 20.993 28.017 1.00 96.62 309 GLU A N 1
ATOM 2613 C CA . GLU A 1 309 ? -6.729 20.080 29.141 1.00 96.62 309 GLU A CA 1
ATOM 2614 C C . GLU A 1 309 ? -6.999 20.851 30.448 1.00 96.62 309 GLU A C 1
ATOM 2616 O O . GLU A 1 309 ? -7.960 20.562 31.161 1.00 96.62 309 GLU A O 1
ATOM 2621 N N . LYS A 1 310 ? -6.230 21.914 30.734 1.00 97.69 310 LYS A N 1
ATOM 2622 C CA . LYS A 1 310 ? -6.489 22.800 31.886 1.00 97.69 310 LYS A CA 1
ATOM 2623 C C . LYS A 1 310 ? -7.842 23.510 31.793 1.00 97.69 310 LYS A C 1
ATOM 2625 O O . LYS A 1 310 ? -8.529 23.642 32.805 1.00 97.69 310 LYS A O 1
ATOM 2630 N N . GLN A 1 311 ? -8.234 23.972 30.605 1.00 96.75 311 GLN A N 1
ATOM 2631 C CA . GLN A 1 311 ? -9.536 24.612 30.392 1.00 96.75 311 GLN A CA 1
ATOM 2632 C C . GLN A 1 311 ? -10.696 23.625 30.558 1.00 96.75 311 GLN A C 1
ATOM 2634 O O . GLN A 1 311 ? -11.714 23.977 31.151 1.00 96.75 311 GLN A O 1
ATOM 2639 N N . GLU A 1 312 ? -10.555 22.398 30.061 1.00 97.00 312 GLU A N 1
ATOM 2640 C CA . GLU A 1 312 ? -11.550 21.337 30.233 1.00 97.00 312 GLU A CA 1
ATOM 2641 C C . GLU A 1 312 ? -11.698 20.948 31.702 1.00 97.00 312 GLU A C 1
ATOM 2643 O O . GLU A 1 312 ? -12.817 20.924 32.214 1.00 97.00 312 GLU A O 1
ATOM 2648 N N . HIS A 1 313 ? -10.586 20.758 32.413 1.00 97.06 313 HIS A N 1
ATOM 2649 C CA . HIS A 1 313 ? -10.599 20.494 33.850 1.00 97.06 313 HIS A CA 1
ATOM 2650 C C . HIS A 1 313 ? -11.250 21.647 34.635 1.00 97.06 313 HIS A C 1
ATOM 2652 O O . HIS A 1 313 ? -12.084 21.430 35.516 1.00 97.06 313 HIS A O 1
ATOM 2658 N N . PHE A 1 314 ? -10.947 22.902 34.283 1.00 98.00 314 PHE A N 1
ATOM 2659 C CA . PHE A 1 314 ? -11.611 24.062 34.880 1.00 98.00 314 PHE A CA 1
ATOM 2660 C C . PHE A 1 314 ? -13.129 24.050 34.626 1.00 98.00 314 PHE A C 1
ATOM 2662 O O . PHE A 1 314 ? -13.908 24.250 35.553 1.00 98.00 314 PHE A O 1
ATOM 2669 N N . LYS A 1 315 ? -13.581 23.741 33.406 1.00 97.38 315 LYS A N 1
ATOM 2670 C CA . LYS A 1 315 ? -15.017 23.602 33.104 1.00 97.38 315 LYS A CA 1
ATOM 2671 C C . LYS A 1 315 ? -15.671 22.474 33.908 1.00 97.38 315 LYS A C 1
ATOM 2673 O O . LYS A 1 315 ? -16.756 22.675 34.445 1.00 97.38 315 LYS A O 1
ATOM 2678 N N . GLN A 1 316 ? -15.012 21.322 34.032 1.00 96.50 316 GLN A N 1
ATOM 2679 C CA . GLN A 1 316 ? -15.508 20.185 34.817 1.00 96.50 316 GLN A CA 1
ATOM 2680 C C . GLN A 1 316 ? -15.659 20.540 36.300 1.00 96.50 316 GLN A C 1
ATOM 2682 O O . GLN A 1 316 ? -16.709 20.295 36.887 1.00 96.50 316 GLN A O 1
ATOM 2687 N N . THR A 1 317 ? -14.655 21.189 36.895 1.00 96.94 317 THR A N 1
ATOM 2688 C CA . THR A 1 317 ? -14.730 21.633 38.300 1.00 96.94 317 THR A CA 1
ATOM 2689 C C . THR A 1 317 ? -15.840 22.658 38.539 1.00 96.94 317 THR A C 1
ATOM 2691 O O . THR A 1 317 ? -16.519 22.590 39.560 1.00 96.94 317 THR A O 1
ATOM 2694 N N . GLN A 1 318 ? -16.084 23.571 37.593 1.00 97.12 318 GLN A N 1
ATOM 2695 C CA . GLN A 1 318 ? -17.208 24.513 37.668 1.00 97.12 318 GLN A CA 1
ATOM 2696 C C . GLN A 1 318 ? -18.571 23.816 37.558 1.00 97.12 318 GLN A C 1
ATOM 2698 O O . GLN A 1 318 ? -19.514 24.222 38.229 1.00 97.12 318 GLN A O 1
ATOM 2703 N N . LEU A 1 319 ? -18.689 22.765 36.740 1.00 96.56 319 LEU A N 1
ATOM 2704 C CA . LEU A 1 319 ? -19.915 21.966 36.652 1.00 96.56 319 LEU A CA 1
ATOM 2705 C C . LEU A 1 319 ? -20.183 21.198 37.951 1.00 96.56 319 LEU A C 1
ATOM 2707 O O . LEU A 1 319 ? -21.305 21.230 38.443 1.00 96.56 319 LEU A O 1
ATOM 2711 N N . LEU A 1 320 ? -19.156 20.582 38.543 1.00 95.81 320 LEU A N 1
ATOM 2712 C CA . LEU A 1 320 ? -19.282 19.883 39.827 1.00 95.81 320 LEU A CA 1
ATOM 2713 C C . LEU A 1 320 ? -19.715 20.829 40.957 1.00 95.81 320 LEU A C 1
ATOM 2715 O O . LEU A 1 320 ? -20.581 20.476 41.749 1.00 95.81 320 LEU A O 1
ATOM 2719 N N . LYS A 1 321 ? -19.184 22.059 40.985 1.00 96.00 321 LYS A N 1
ATOM 2720 C CA . LYS A 1 321 ? -19.595 23.101 41.943 1.00 96.00 321 LYS A CA 1
ATOM 2721 C C . LYS A 1 321 ? -21.034 23.599 41.776 1.00 96.00 321 LYS A C 1
ATOM 2723 O O . LYS A 1 321 ? -21.511 24.272 42.671 1.00 96.00 321 LYS A O 1
ATOM 2728 N N . LYS A 1 322 ? -21.681 23.361 40.630 1.00 94.75 322 LYS A N 1
ATOM 2729 C CA . LYS A 1 322 ? -23.091 23.728 40.405 1.00 94.75 322 LYS A CA 1
ATOM 2730 C C . LYS A 1 322 ? -24.067 22.619 40.794 1.00 94.75 322 LYS A C 1
ATOM 2732 O O . LYS A 1 322 ? -25.261 22.883 40.865 1.00 94.75 322 LYS A O 1
ATOM 2737 N N . ILE A 1 323 ? -23.579 21.384 40.914 1.00 92.75 323 ILE A N 1
ATOM 2738 C CA . ILE A 1 323 ? -24.392 20.206 41.247 1.00 92.75 323 ILE A CA 1
ATOM 2739 C C . ILE A 1 323 ? -24.510 20.040 42.767 1.00 92.75 323 ILE A C 1
ATOM 2741 O O . ILE A 1 323 ? -25.548 19.584 43.238 1.00 92.75 323 ILE A O 1
ATOM 2745 N N . ASN A 1 324 ? -23.462 20.416 43.504 1.00 79.75 324 ASN A N 1
ATOM 2746 C CA . ASN A 1 324 ? -23.484 20.570 44.959 1.00 79.75 324 ASN A CA 1
ATOM 2747 C C . ASN A 1 324 ? -23.993 21.958 45.336 1.00 79.75 324 ASN A C 1
ATOM 2749 O O . ASN A 1 324 ? -24.652 22.057 46.391 1.00 79.75 324 ASN A O 1
#

Organism: Tetrahymena thermophila (strain SB210) (NCBI:txid312017)